Protein AF-A0A2D9EC87-F1 (afdb_monomer_lite)

Radius of gyration: 26.56 Å; chains: 1; bounding box: 64×37×70 Å

pLDDT: mean 92.38, std 9.23, range [45.31, 98.81]

Sequence (266 aa):
MIYWFTGQPGHGKTTLALGLIAQLRRLGYTPHHIDGDDLRDITYNKDYSKEGRVNNVRNAQSIARYLHSNNEVVVVSLIAPNREMREELKSSTGATEIFVHTSEVRGREGNHVENYEAPQTDFIDLNTGELSVNDCLKIILEKSPVPSKEIKTLDKRKTLAVDFDGVIHKYSKGFQGLDNAYDPPMEGAREVLQRLKDKGYVLKIMSSRPALVIEEWLDKYEMSDLFDTVSNSKFAATVYLDDRGFHFTNWGKVEEQLAKHPKFTQ

Foldseek 3Di:
DEEAEAEWPPLCQVVLLVVLCVVVVVLVAREAEAELVVLVVPDVLPDPDPVSLVVSLVVVLVVRVVCVVVVHYYYYGGNNQDVVSVVVSCVPRVYAYEYGDEPDDRPRVVRTDPSRDGDDDRYHYHYCVPDDSVRSSVSCCVVDPDPRPPCPQVPPFQEEAEEPQVGFQVPPPPDPDQQASDGHTDPCNLVVLVVCVVVRYAYEYEYCRDQVNVCVNCVVNVNNVSHPYYDPDDGRHPYYHDPPDDPDDDDVVVVVCLCPDPVNVD

Structure (mmCIF, N/CA/C/O backbone):
data_AF-A0A2D9EC87-F1
#
_entry.id   AF-A0A2D9EC87-F1
#
loop_
_atom_site.group_PDB
_atom_site.id
_atom_site.type_symbol
_atom_site.label_atom_id
_atom_site.label_alt_id
_atom_site.label_comp_id
_atom_site.label_asym_id
_atom_site.label_entity_id
_atom_site.label_seq_id
_atom_site.pdbx_PDB_ins_code
_atom_site.Cartn_x
_atom_site.Cartn_y
_atom_site.Cartn_z
_atom_site.occupancy
_atom_site.B_iso_or_equiv
_atom_site.auth_seq_id
_atom_site.auth_comp_id
_atom_site.auth_asym_id
_atom_site.auth_atom_id
_atom_site.pdbx_PDB_model_num
ATOM 1 N N . MET A 1 1 ? 8.321 -6.906 -0.383 1.00 91.94 1 MET A N 1
ATOM 2 C CA . MET A 1 1 ? 8.091 -7.424 -1.765 1.00 91.94 1 MET A CA 1
ATOM 3 C C . MET A 1 1 ? 8.429 -6.324 -2.766 1.00 91.94 1 MET A C 1
ATOM 5 O O . MET A 1 1 ? 8.052 -5.193 -2.495 1.00 91.94 1 MET A O 1
ATOM 9 N N . ILE A 1 2 ? 9.126 -6.608 -3.875 1.00 98.00 2 ILE A N 1
ATOM 10 C CA . ILE A 1 2 ? 9.432 -5.599 -4.915 1.00 98.00 2 ILE A CA 1
ATOM 11 C C . ILE A 1 2 ? 8.870 -6.060 -6.263 1.00 98.00 2 ILE A C 1
ATOM 13 O O . ILE A 1 2 ? 9.245 -7.126 -6.744 1.00 98.00 2 ILE A O 1
ATOM 17 N N . TYR A 1 3 ? 8.032 -5.230 -6.882 1.00 98.56 3 TYR A N 1
ATOM 18 C CA . TYR A 1 3 ? 7.611 -5.349 -8.278 1.00 98.56 3 TYR A CA 1
ATOM 19 C C . TYR A 1 3 ? 8.402 -4.357 -9.126 1.00 98.56 3 TYR A C 1
ATOM 21 O O . TYR A 1 3 ? 8.323 -3.152 -8.894 1.00 98.56 3 TYR A O 1
ATOM 29 N N . TRP A 1 4 ? 9.168 -4.848 -10.096 1.00 98.62 4 TRP A N 1
ATOM 30 C CA . TRP A 1 4 ? 10.084 -4.044 -10.901 1.00 98.62 4 TRP A CA 1
ATOM 31 C C . TRP A 1 4 ? 9.658 -4.030 -12.370 1.00 98.62 4 TRP A C 1
ATOM 33 O O . TRP A 1 4 ? 9.955 -4.953 -13.124 1.00 98.62 4 TRP A O 1
ATOM 43 N N . PHE A 1 5 ? 8.975 -2.967 -12.790 1.00 98.75 5 PHE A N 1
ATOM 44 C CA . PHE A 1 5 ? 8.569 -2.762 -14.176 1.00 98.75 5 PHE A CA 1
ATOM 45 C C . PHE A 1 5 ? 9.718 -2.157 -14.994 1.00 98.75 5 PHE A C 1
ATOM 47 O O . PHE A 1 5 ? 10.205 -1.065 -14.683 1.00 98.75 5 PHE A O 1
ATOM 54 N N . THR A 1 6 ? 10.103 -2.837 -16.077 1.00 98.44 6 THR A N 1
ATOM 55 C CA . THR A 1 6 ? 11.112 -2.402 -17.059 1.00 98.44 6 THR A CA 1
ATOM 56 C C . THR A 1 6 ? 10.556 -2.449 -18.485 1.00 98.44 6 THR A C 1
ATOM 58 O O . THR A 1 6 ? 9.613 -3.180 -18.772 1.00 98.44 6 THR A O 1
ATOM 61 N N . GLY A 1 7 ? 11.099 -1.624 -19.382 1.00 97.50 7 GLY A N 1
ATOM 62 C CA . GLY A 1 7 ? 10.636 -1.491 -20.767 1.00 97.50 7 GLY A CA 1
ATOM 63 C C . GLY A 1 7 ? 10.885 -0.093 -21.333 1.00 97.50 7 GLY A C 1
ATOM 64 O O . GLY A 1 7 ? 11.151 0.854 -20.584 1.00 97.50 7 GLY A O 1
ATOM 65 N N . GLN A 1 8 ? 10.752 0.077 -22.647 1.00 97.19 8 GLN A N 1
ATOM 66 C CA . GLN A 1 8 ? 10.975 1.371 -23.304 1.00 97.19 8 GLN A CA 1
ATOM 67 C C . GLN A 1 8 ? 9.914 2.423 -22.915 1.00 97.19 8 GLN A C 1
ATOM 69 O O . GLN A 1 8 ? 8.833 2.083 -22.407 1.00 97.19 8 GLN A O 1
ATOM 74 N N . PRO A 1 9 ? 10.208 3.728 -23.061 1.00 95.38 9 PRO A N 1
ATOM 75 C CA . PRO A 1 9 ? 9.204 4.787 -22.940 1.00 95.38 9 PRO A CA 1
ATOM 76 C C . PRO A 1 9 ? 7.959 4.512 -23.794 1.00 95.38 9 PRO A C 1
ATOM 78 O O . PRO A 1 9 ? 8.065 4.004 -24.895 1.00 95.38 9 PRO A O 1
ATOM 81 N N . GLY A 1 10 ? 6.763 4.824 -23.285 1.00 95.00 10 GLY A N 1
ATOM 82 C CA . GLY A 1 10 ? 5.506 4.589 -24.020 1.00 95.00 10 GLY A CA 1
ATOM 83 C C . GLY A 1 10 ? 4.921 3.174 -23.905 1.00 95.00 10 GLY A C 1
ATOM 84 O O . GLY A 1 10 ? 3.735 2.992 -24.161 1.00 95.00 10 GLY A O 1
ATOM 85 N N . HIS A 1 11 ? 5.671 2.194 -23.390 1.00 97.75 11 HIS A N 1
ATOM 86 C CA . HIS A 1 11 ? 5.166 0.824 -23.211 1.00 97.75 11 HIS A CA 1
ATOM 87 C C . HIS A 1 11 ? 4.121 0.655 -22.084 1.00 97.75 11 HIS A C 1
ATOM 89 O O . HIS A 1 11 ? 3.632 -0.441 -21.875 1.00 97.75 11 HIS A O 1
ATOM 95 N N . GLY A 1 12 ? 3.758 1.699 -21.328 1.00 97.06 12 GLY A N 1
ATOM 96 C CA . GLY A 1 12 ? 2.676 1.612 -20.326 1.00 97.06 12 GLY A CA 1
ATOM 97 C C . GLY A 1 12 ? 3.081 1.163 -18.913 1.00 97.06 12 GLY A C 1
ATOM 98 O O . GLY A 1 12 ? 2.213 0.890 -18.089 1.00 97.06 12 GLY A O 1
ATOM 99 N N . LYS A 1 13 ? 4.382 1.140 -18.586 1.00 98.19 13 LYS A N 1
ATOM 100 C CA . LYS A 1 13 ? 4.903 0.767 -17.250 1.00 98.19 13 LYS A CA 1
ATOM 101 C C . LYS A 1 13 ? 4.214 1.495 -16.092 1.00 98.19 13 LYS A C 1
ATOM 103 O O . LYS A 1 13 ? 3.695 0.843 -15.197 1.00 98.19 13 LYS A O 1
ATOM 108 N N . THR A 1 14 ? 4.193 2.830 -16.115 1.00 97.31 14 THR A N 1
ATOM 109 C CA . THR A 1 14 ? 3.603 3.650 -15.043 1.00 97.31 14 THR A CA 1
ATOM 110 C C . THR A 1 14 ? 2.097 3.401 -14.920 1.00 97.31 14 THR A C 1
ATOM 112 O O . THR A 1 14 ? 1.582 3.287 -13.813 1.00 97.31 14 THR A O 1
ATOM 115 N N . THR A 1 15 ? 1.391 3.205 -16.040 1.00 97.75 15 THR A N 1
ATOM 116 C CA . THR A 1 15 ? -0.033 2.834 -16.044 1.00 97.75 15 THR A CA 1
ATOM 117 C C . THR A 1 15 ? -0.273 1.503 -15.330 1.00 97.75 15 THR A C 1
ATOM 119 O O . THR A 1 15 ? -1.143 1.422 -14.463 1.00 97.75 15 THR A O 1
ATOM 122 N N . LEU A 1 16 ? 0.517 0.471 -15.645 1.00 98.62 16 LEU A N 1
ATOM 123 C CA . LEU A 1 16 ? 0.409 -0.831 -14.982 1.00 98.62 16 LEU A CA 1
ATOM 124 C C . LEU A 1 16 ? 0.840 -0.770 -13.510 1.00 98.62 16 LEU A C 1
ATOM 126 O O . LEU A 1 16 ? 0.178 -1.364 -12.664 1.00 98.62 16 LEU A O 1
ATOM 130 N N . ALA A 1 17 ? 1.892 -0.017 -13.184 1.00 98.44 17 ALA A N 1
ATOM 131 C CA . ALA A 1 17 ? 2.347 0.188 -11.811 1.00 98.44 17 ALA A CA 1
ATOM 132 C C . ALA A 1 17 ? 1.252 0.823 -10.938 1.00 98.44 17 ALA A C 1
ATOM 134 O O . ALA A 1 17 ? 0.928 0.294 -9.874 1.00 98.44 17 ALA A O 1
ATOM 135 N N . LEU A 1 18 ? 0.615 1.902 -11.411 1.00 98.06 18 LEU A N 1
ATOM 136 C CA . LEU A 1 18 ? -0.497 2.558 -10.713 1.00 98.06 18 LEU A CA 1
ATOM 137 C C . LEU A 1 18 ? -1.718 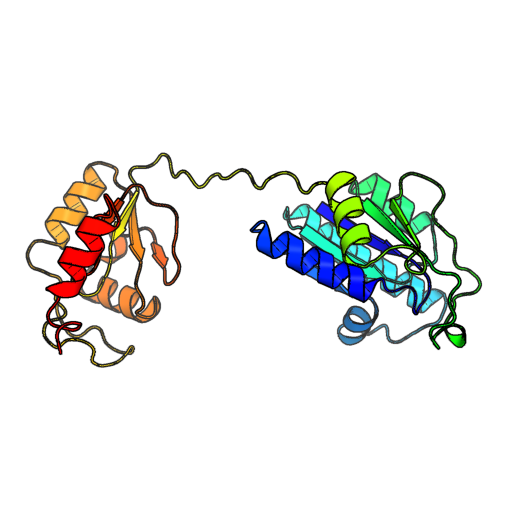1.638 -10.577 1.00 98.06 18 LEU A C 1
ATOM 139 O O . LEU A 1 18 ? -2.343 1.589 -9.515 1.00 98.06 18 LEU A O 1
ATOM 143 N N . GLY A 1 19 ? -2.033 0.868 -11.624 1.00 97.88 19 GLY A N 1
ATOM 144 C CA . GLY A 1 19 ? -3.084 -0.147 -11.582 1.00 97.88 19 GLY A CA 1
ATOM 145 C C . GLY A 1 19 ? -2.815 -1.225 -10.528 1.00 97.88 19 GLY A C 1
ATOM 146 O O . GLY A 1 19 ? -3.704 -1.558 -9.742 1.00 97.88 19 GLY A O 1
ATOM 147 N N . LEU A 1 20 ? -1.576 -1.717 -10.450 1.00 97.88 20 LEU A N 1
ATOM 148 C CA . LEU A 1 20 ? -1.157 -2.698 -9.452 1.00 97.88 20 LEU A CA 1
ATOM 149 C C . LEU A 1 20 ? -1.263 -2.110 -8.045 1.00 97.88 20 LEU A C 1
ATOM 151 O O . LEU A 1 20 ? -1.849 -2.739 -7.171 1.00 97.88 20 LEU A O 1
ATOM 155 N N . ILE A 1 21 ? -0.785 -0.881 -7.831 1.00 97.38 21 ILE A N 1
ATOM 156 C CA . ILE A 1 21 ? -0.904 -0.181 -6.544 1.00 97.38 21 ILE A CA 1
ATOM 157 C C . ILE A 1 21 ? -2.367 -0.084 -6.104 1.00 97.38 21 ILE A C 1
ATOM 159 O O . ILE A 1 21 ? -2.674 -0.348 -4.942 1.00 97.38 21 ILE A O 1
ATOM 163 N N . ALA A 1 22 ? -3.284 0.254 -7.014 1.00 94.31 22 ALA A N 1
ATOM 164 C CA . ALA A 1 22 ? -4.709 0.316 -6.702 1.00 94.31 22 ALA A CA 1
ATOM 165 C C . ALA A 1 22 ? -5.272 -1.053 -6.277 1.00 94.31 22 ALA A C 1
ATOM 167 O O . ALA A 1 22 ? -6.014 -1.125 -5.295 1.00 94.31 22 ALA A O 1
ATOM 168 N N . GLN A 1 23 ? -4.897 -2.138 -6.962 1.00 92.31 23 GLN A N 1
ATOM 169 C CA . GLN A 1 23 ? -5.310 -3.496 -6.581 1.00 92.31 23 GLN A CA 1
ATOM 170 C C . GLN A 1 23 ? -4.727 -3.909 -5.226 1.00 92.31 23 GLN A C 1
ATOM 172 O O . GLN A 1 23 ? -5.447 -4.394 -4.359 1.00 92.31 23 GLN A O 1
ATOM 177 N N . LEU A 1 24 ? -3.448 -3.635 -4.989 1.00 92.00 24 LEU A N 1
ATOM 178 C CA . LEU A 1 24 ? -2.785 -3.922 -3.719 1.00 92.00 24 LEU A CA 1
ATOM 179 C C . LEU A 1 24 ? -3.397 -3.138 -2.549 1.00 92.00 24 LEU A C 1
ATOM 181 O O . LEU A 1 24 ? -3.576 -3.693 -1.467 1.00 92.00 24 LEU A O 1
ATOM 185 N N . ARG A 1 25 ? -3.795 -1.878 -2.764 1.00 88.75 25 ARG A N 1
ATOM 186 C CA . ARG A 1 25 ? -4.537 -1.090 -1.765 1.00 88.75 25 ARG A CA 1
ATOM 187 C C . ARG A 1 25 ? -5.886 -1.713 -1.425 1.00 88.75 25 ARG A C 1
ATOM 189 O O . ARG A 1 25 ? -6.240 -1.784 -0.252 1.00 88.75 25 ARG A O 1
ATOM 196 N N . ARG A 1 26 ? -6.614 -2.225 -2.423 1.00 85.44 26 ARG A N 1
ATOM 197 C CA . ARG A 1 26 ? -7.870 -2.969 -2.200 1.00 85.44 26 ARG A CA 1
ATOM 198 C C . ARG A 1 26 ? -7.655 -4.257 -1.403 1.00 85.44 26 ARG A C 1
ATOM 200 O O . ARG A 1 26 ? -8.546 -4.661 -0.668 1.00 85.44 26 ARG A O 1
ATOM 207 N N . LEU A 1 27 ? -6.472 -4.858 -1.508 1.00 83.00 27 LEU A N 1
ATOM 208 C CA . LEU A 1 27 ? -6.056 -6.021 -0.721 1.00 83.00 27 LEU A CA 1
ATOM 209 C C . LEU A 1 27 ? -5.505 -5.656 0.676 1.00 83.00 27 LEU A C 1
ATOM 211 O O . LEU A 1 27 ? -5.037 -6.535 1.393 1.00 83.00 27 LEU A O 1
ATOM 215 N N . GLY A 1 28 ? -5.564 -4.382 1.085 1.00 82.69 28 GLY A N 1
ATOM 216 C CA . GLY A 1 28 ? -5.160 -3.930 2.423 1.00 82.69 28 GLY A CA 1
ATOM 217 C C . GLY A 1 28 ? -3.667 -3.620 2.586 1.00 82.69 28 GLY A C 1
ATOM 218 O O . GLY A 1 28 ? -3.191 -3.464 3.714 1.00 82.69 28 GLY A O 1
ATOM 219 N N . TYR A 1 29 ? -2.918 -3.524 1.486 1.00 86.94 29 TYR A N 1
ATOM 220 C CA . TYR A 1 29 ? -1.522 -3.081 1.501 1.00 86.94 29 TYR A CA 1
ATOM 221 C C . TYR A 1 29 ? -1.416 -1.569 1.285 1.00 86.94 29 TYR A C 1
ATOM 223 O O . TYR A 1 29 ? -2.305 -0.926 0.731 1.00 86.94 29 TYR A O 1
ATOM 231 N N . THR A 1 30 ? -0.275 -1.001 1.659 1.00 90.56 30 THR A N 1
ATOM 232 C CA . THR A 1 30 ? 0.076 0.408 1.434 1.00 90.56 30 THR A CA 1
ATOM 233 C C . THR A 1 30 ? 1.354 0.492 0.598 1.00 90.56 30 THR A C 1
ATOM 235 O O . THR A 1 30 ? 2.406 0.809 1.140 1.00 90.56 30 THR A O 1
ATOM 238 N N . PRO A 1 31 ? 1.317 0.161 -0.710 1.00 94.69 31 PRO A N 1
ATOM 239 C CA . PRO A 1 31 ? 2.539 0.080 -1.498 1.00 94.69 31 PRO A CA 1
ATOM 240 C C . PRO A 1 31 ? 3.176 1.450 -1.725 1.00 94.69 31 PRO A C 1
ATOM 242 O O . PRO A 1 31 ? 2.471 2.438 -1.956 1.00 94.69 31 PRO A O 1
ATOM 245 N N . HIS A 1 32 ? 4.505 1.472 -1.762 1.00 97.06 32 HIS A N 1
ATOM 246 C CA . HIS A 1 32 ? 5.298 2.624 -2.178 1.00 97.06 32 HIS A CA 1
ATOM 247 C C . HIS A 1 32 ? 5.577 2.557 -3.677 1.00 97.06 32 HIS A C 1
ATOM 249 O O . HIS A 1 32 ? 6.005 1.520 -4.185 1.00 97.06 32 HIS A O 1
ATOM 255 N N . HIS A 1 33 ? 5.360 3.666 -4.380 1.00 98.19 33 HIS A N 1
ATOM 256 C CA . HIS A 1 33 ? 5.683 3.789 -5.799 1.00 98.19 33 HIS A CA 1
ATOM 257 C C . HIS A 1 33 ? 7.006 4.529 -5.969 1.00 98.19 33 HIS A C 1
ATOM 259 O O . HIS A 1 33 ? 7.189 5.597 -5.391 1.00 98.19 33 HIS A O 1
ATOM 265 N N . ILE A 1 34 ? 7.915 3.964 -6.757 1.00 97.81 34 ILE A N 1
ATOM 266 C CA . ILE A 1 34 ? 9.131 4.633 -7.219 1.00 97.81 34 ILE A CA 1
ATOM 267 C C . ILE A 1 34 ? 9.030 4.749 -8.742 1.00 97.81 34 ILE A C 1
ATOM 269 O O . ILE A 1 34 ? 9.305 3.783 -9.459 1.00 97.81 34 ILE A O 1
ATOM 273 N N . ASP A 1 35 ? 8.606 5.911 -9.235 1.00 96.50 35 ASP A N 1
ATOM 274 C CA . ASP A 1 35 ? 8.606 6.208 -10.667 1.00 96.50 35 ASP A CA 1
ATOM 275 C C . ASP A 1 35 ? 9.929 6.850 -11.097 1.00 96.50 35 ASP A C 1
ATOM 277 O O . ASP A 1 35 ? 10.564 7.599 -10.352 1.00 96.50 35 ASP A O 1
ATOM 281 N N . GLY A 1 36 ? 10.375 6.512 -12.305 1.00 91.50 36 GLY A N 1
ATOM 282 C CA . GLY A 1 36 ? 11.640 6.976 -12.842 1.00 91.50 36 GLY A CA 1
ATOM 283 C C . GLY A 1 36 ? 11.737 8.475 -13.065 1.00 91.50 36 GLY A C 1
ATOM 284 O O . GLY A 1 36 ? 12.847 8.990 -12.930 1.00 91.50 36 GLY A O 1
ATOM 285 N N . ASP A 1 37 ? 10.634 9.141 -13.399 1.00 90.00 37 ASP A N 1
ATOM 286 C CA . ASP A 1 37 ? 10.616 10.585 -13.629 1.00 90.00 37 ASP A CA 1
ATOM 287 C C . ASP A 1 37 ? 10.469 11.328 -12.289 1.00 90.00 37 ASP A C 1
ATOM 289 O O . ASP A 1 37 ? 11.276 12.210 -11.993 1.00 90.00 37 ASP A O 1
ATOM 293 N N . ASP A 1 38 ? 9.579 10.867 -11.401 1.00 92.31 38 ASP A N 1
ATOM 294 C CA . ASP A 1 38 ? 9.430 11.413 -10.039 1.00 92.31 38 ASP A CA 1
ATOM 295 C C . ASP A 1 38 ? 10.739 11.321 -9.233 1.00 92.31 38 ASP A C 1
ATOM 297 O O . ASP A 1 38 ? 11.121 12.242 -8.506 1.00 92.31 38 ASP A O 1
ATOM 301 N N . LEU A 1 39 ? 11.484 10.218 -9.383 1.00 92.62 39 LEU A N 1
ATOM 302 C CA . LEU A 1 39 ? 12.776 10.045 -8.718 1.00 92.62 39 LEU A CA 1
ATOM 303 C C . LEU A 1 39 ? 13.811 11.069 -9.200 1.00 92.62 39 LEU A C 1
ATOM 305 O O . LEU A 1 39 ? 14.641 11.541 -8.418 1.00 92.62 39 LEU A O 1
ATOM 309 N N . ARG A 1 40 ? 13.770 11.450 -10.479 1.00 90.44 40 ARG A N 1
ATOM 310 C CA . ARG A 1 40 ? 14.618 12.529 -11.001 1.00 90.44 40 ARG A CA 1
ATOM 311 C C . ARG A 1 40 ? 14.199 13.876 -10.443 1.00 90.44 40 ARG A C 1
ATOM 313 O O . ARG A 1 40 ? 15.040 14.762 -10.343 1.00 90.44 40 ARG A O 1
ATOM 320 N N . ASP A 1 41 ? 12.936 14.050 -10.068 1.00 88.12 41 ASP A N 1
ATOM 321 C CA . ASP A 1 41 ? 12.425 15.281 -9.467 1.00 88.12 41 ASP A CA 1
ATOM 322 C C . ASP A 1 41 ? 12.932 15.555 -8.064 1.00 88.12 41 ASP A C 1
ATOM 324 O O . ASP A 1 41 ? 13.272 16.698 -7.757 1.00 88.12 41 ASP A O 1
ATOM 328 N N . ILE A 1 42 ? 13.133 14.505 -7.280 1.00 86.62 42 ILE A N 1
ATOM 329 C CA . ILE A 1 42 ? 13.630 14.616 -5.907 1.00 86.62 42 ILE A CA 1
ATOM 330 C C . ILE A 1 42 ? 15.143 14.402 -5.773 1.00 86.62 42 ILE A C 1
ATOM 332 O O . ILE A 1 42 ? 15.698 14.590 -4.691 1.00 86.62 42 ILE A O 1
ATOM 336 N N . THR A 1 43 ? 15.828 13.998 -6.846 1.00 84.44 43 THR A N 1
ATOM 337 C CA . THR A 1 43 ? 17.286 13.809 -6.851 1.00 84.44 43 THR A CA 1
ATOM 338 C C . THR A 1 43 ? 17.988 14.872 -7.694 1.00 84.44 43 THR A C 1
ATOM 340 O O . THR A 1 43 ? 17.418 15.465 -8.605 1.00 84.44 43 THR A O 1
ATOM 343 N N . TYR A 1 44 ? 19.284 15.075 -7.449 1.00 82.94 44 TYR A N 1
ATOM 344 C CA . TYR A 1 44 ? 20.123 15.933 -8.297 1.00 82.94 44 TYR A CA 1
ATOM 345 C C . TYR A 1 44 ? 20.358 15.345 -9.707 1.00 82.94 44 TYR A C 1
ATOM 347 O O . TYR A 1 44 ? 20.957 15.994 -10.562 1.00 82.94 44 TYR A O 1
ATOM 355 N N . ASN A 1 45 ? 19.897 14.116 -9.975 1.00 80.81 45 ASN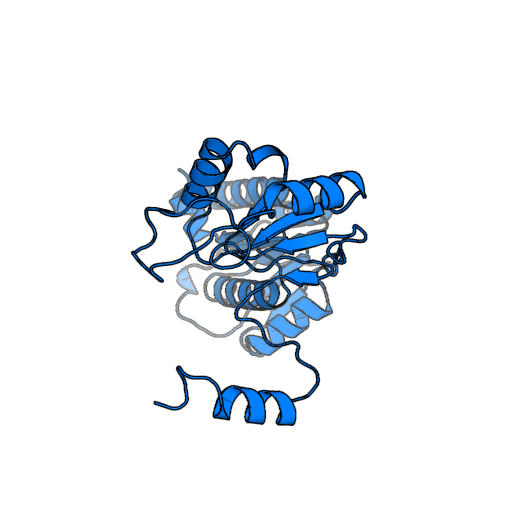 A N 1
ATOM 356 C CA . ASN A 1 45 ? 20.146 13.393 -11.218 1.00 80.81 45 ASN A CA 1
ATOM 357 C C . ASN A 1 45 ? 19.099 13.710 -12.301 1.00 80.81 45 ASN A C 1
ATOM 359 O O . ASN A 1 45 ? 18.216 12.906 -12.614 1.00 80.81 45 ASN A O 1
ATOM 363 N N . LYS A 1 46 ? 19.250 14.878 -12.931 1.00 84.25 46 LYS A N 1
ATOM 364 C CA . LYS A 1 46 ? 18.463 15.288 -14.109 1.00 84.25 46 LYS A CA 1
ATOM 365 C C . LYS A 1 46 ? 19.003 14.737 -15.436 1.00 84.25 46 LYS A C 1
ATOM 367 O O . LYS A 1 46 ? 18.446 15.027 -16.490 1.00 84.25 46 LYS A O 1
ATOM 372 N N . ASP A 1 47 ? 20.077 13.951 -15.393 1.00 82.75 47 ASP A N 1
ATOM 373 C CA . ASP A 1 47 ? 20.799 13.500 -16.578 1.00 82.75 47 ASP A CA 1
ATOM 374 C C . ASP A 1 47 ? 20.173 12.239 -17.207 1.00 82.75 47 ASP A C 1
ATOM 376 O O . ASP A 1 47 ? 19.974 11.201 -16.562 1.00 82.75 47 ASP A O 1
ATOM 380 N N . TYR A 1 48 ? 19.876 12.320 -18.503 1.00 85.12 48 TYR A N 1
ATOM 381 C CA . TYR A 1 48 ? 19.347 11.220 -19.311 1.00 85.12 48 TYR A CA 1
ATOM 382 C C . TYR A 1 48 ? 20.429 10.475 -20.104 1.00 85.12 48 TYR A C 1
ATOM 384 O O . TYR A 1 48 ? 20.095 9.572 -20.872 1.00 85.12 48 TYR A O 1
ATOM 392 N N . SER A 1 49 ? 21.712 10.788 -19.911 1.00 88.69 49 SER A N 1
ATOM 393 C CA . SER A 1 49 ? 22.833 10.028 -20.467 1.00 88.69 49 SER A CA 1
ATOM 394 C C . SER A 1 49 ? 22.828 8.565 -19.996 1.00 88.69 49 SER A C 1
ATOM 396 O O . SER A 1 49 ? 22.041 8.145 -19.140 1.00 88.69 49 SER A O 1
ATOM 398 N N . LYS A 1 50 ? 23.723 7.742 -20.556 1.00 87.56 50 LYS A N 1
ATOM 399 C CA . LYS A 1 50 ? 23.926 6.363 -20.083 1.00 87.56 50 LYS A CA 1
ATOM 400 C C . LYS A 1 50 ? 24.264 6.339 -18.588 1.00 87.56 50 LYS A C 1
ATOM 402 O O . LYS A 1 50 ? 23.672 5.554 -17.852 1.00 87.56 50 LYS A O 1
ATOM 407 N N . GLU A 1 51 ? 25.159 7.216 -18.145 1.00 89.50 51 GLU A N 1
ATOM 408 C CA . GLU A 1 51 ? 25.572 7.316 -16.745 1.00 89.50 51 GLU A CA 1
ATOM 409 C C . GLU A 1 51 ? 24.432 7.825 -15.855 1.00 89.50 51 GLU A C 1
ATOM 411 O O . GLU A 1 51 ? 24.119 7.208 -14.836 1.00 89.50 51 GLU A O 1
ATOM 416 N N . GLY A 1 52 ? 23.724 8.870 -16.292 1.00 91.25 52 GLY A N 1
ATOM 417 C CA . GLY A 1 52 ? 22.553 9.388 -15.591 1.00 91.25 52 GLY A CA 1
ATOM 418 C C . GLY A 1 52 ? 21.450 8.337 -15.423 1.00 91.25 52 GLY A C 1
ATOM 419 O O . GLY A 1 52 ? 20.860 8.208 -14.349 1.00 91.25 52 GLY A O 1
ATOM 420 N N . ARG A 1 53 ? 21.206 7.491 -16.433 1.00 91.38 53 ARG A N 1
ATOM 421 C CA . ARG A 1 53 ? 20.275 6.353 -16.315 1.00 91.38 53 ARG A CA 1
ATOM 422 C C . ARG A 1 53 ? 20.760 5.303 -15.318 1.00 91.38 53 ARG A C 1
ATOM 424 O O . ARG A 1 53 ? 19.950 4.836 -14.522 1.00 91.38 53 ARG A O 1
ATOM 431 N N . VAL A 1 54 ? 22.047 4.954 -15.336 1.00 92.38 54 VAL A N 1
ATOM 432 C CA . VAL A 1 54 ? 22.637 4.013 -14.367 1.00 92.38 54 VAL A CA 1
ATOM 433 C C . VAL A 1 54 ? 22.462 4.539 -12.942 1.00 92.38 54 VAL A C 1
ATOM 435 O O . VAL A 1 54 ? 21.971 3.814 -12.080 1.00 92.38 54 VAL A O 1
ATOM 438 N N . ASN A 1 55 ? 22.765 5.813 -12.696 1.00 93.25 55 ASN A N 1
ATOM 439 C CA . ASN A 1 55 ? 22.590 6.420 -11.378 1.00 93.25 55 ASN A CA 1
ATOM 440 C C . ASN A 1 55 ? 21.113 6.480 -10.955 1.00 93.25 55 ASN A C 1
ATOM 442 O O . ASN A 1 55 ? 20.805 6.235 -9.791 1.00 93.25 55 ASN A O 1
ATOM 446 N N 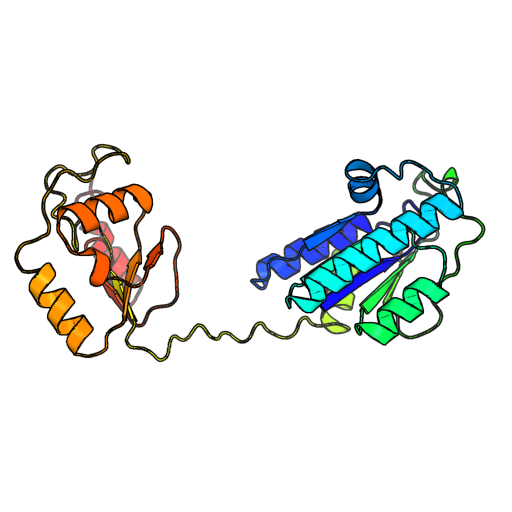. ASN A 1 56 ? 20.183 6.716 -11.889 1.00 94.50 56 ASN A N 1
ATOM 447 C CA . ASN A 1 56 ? 18.748 6.695 -11.585 1.00 94.50 56 ASN A CA 1
ATOM 448 C C . ASN A 1 56 ? 18.288 5.297 -11.140 1.00 94.50 56 ASN A C 1
ATOM 450 O O . ASN A 1 56 ? 17.562 5.159 -10.158 1.00 94.50 56 ASN A O 1
ATOM 454 N N . VAL A 1 57 ? 18.761 4.250 -11.824 1.00 96.00 57 VAL A N 1
ATOM 455 C CA . VAL A 1 57 ? 18.482 2.857 -11.448 1.00 96.00 57 VAL A CA 1
ATOM 456 C C . VAL A 1 57 ? 19.098 2.525 -10.089 1.00 96.00 57 VAL A C 1
ATOM 458 O O . VAL A 1 57 ? 18.396 1.966 -9.252 1.00 96.00 57 VAL A O 1
ATOM 461 N N . ARG A 1 58 ? 20.356 2.914 -9.828 1.00 95.75 58 ARG A N 1
ATOM 462 C CA . ARG A 1 58 ? 21.004 2.704 -8.518 1.00 95.75 58 ARG A CA 1
ATOM 463 C C . ARG A 1 58 ? 20.215 3.352 -7.382 1.00 95.75 58 ARG A C 1
ATOM 465 O O . ARG A 1 58 ? 19.973 2.707 -6.368 1.00 95.75 58 ARG A O 1
ATOM 472 N N . ASN A 1 59 ? 19.767 4.596 -7.560 1.00 95.75 59 ASN A N 1
ATOM 473 C CA . ASN A 1 59 ? 18.963 5.296 -6.556 1.00 95.75 59 ASN A CA 1
ATOM 474 C C . ASN A 1 59 ? 17.652 4.554 -6.271 1.00 95.75 59 ASN A C 1
ATOM 476 O O . ASN A 1 59 ? 17.322 4.306 -5.111 1.00 95.75 59 ASN A O 1
ATOM 480 N N . ALA A 1 60 ? 16.939 4.138 -7.319 1.00 97.44 60 ALA A N 1
ATOM 481 C CA . ALA A 1 60 ? 15.705 3.379 -7.165 1.00 97.44 60 ALA A CA 1
ATOM 482 C C . ALA A 1 60 ? 15.929 2.031 -6.468 1.00 97.44 60 ALA A C 1
ATOM 484 O O . ALA A 1 60 ? 15.146 1.658 -5.599 1.00 97.44 60 ALA A O 1
ATOM 485 N N . GLN A 1 61 ? 17.007 1.317 -6.808 1.00 97.81 61 GLN A N 1
ATOM 486 C CA . GLN A 1 61 ? 17.372 0.055 -6.163 1.00 97.81 61 GLN A CA 1
ATOM 487 C C . GLN A 1 61 ? 17.672 0.239 -4.677 1.00 97.81 61 GLN A C 1
ATOM 489 O O . GLN A 1 61 ? 17.173 -0.539 -3.868 1.00 97.81 61 GLN A O 1
ATOM 494 N N . SER A 1 62 ? 18.426 1.274 -4.304 1.00 96.75 62 SER A N 1
ATOM 495 C CA . SER A 1 62 ? 18.729 1.579 -2.901 1.00 96.75 62 SER A CA 1
ATOM 496 C C . SER A 1 62 ? 17.460 1.834 -2.085 1.00 96.75 62 SER A C 1
ATOM 498 O O . SER A 1 62 ? 17.275 1.231 -1.027 1.00 96.75 62 SER A O 1
ATOM 500 N N . ILE A 1 63 ? 16.546 2.664 -2.599 1.00 97.38 63 ILE A N 1
ATOM 501 C CA . ILE A 1 63 ? 15.271 2.964 -1.928 1.00 97.38 63 ILE A CA 1
ATOM 502 C C . ILE A 1 63 ? 14.392 1.707 -1.858 1.00 97.38 63 ILE A C 1
ATOM 504 O O . ILE A 1 63 ? 13.841 1.394 -0.802 1.00 97.38 63 ILE A O 1
ATOM 508 N N . ALA A 1 64 ? 14.296 0.948 -2.954 1.00 97.94 64 ALA A N 1
ATOM 509 C CA . ALA A 1 64 ? 13.504 -0.277 -3.000 1.00 97.94 64 ALA A CA 1
ATOM 510 C C . ALA A 1 64 ? 14.022 -1.337 -2.019 1.00 97.94 64 ALA A C 1
ATOM 512 O O . ALA A 1 64 ? 13.216 -1.960 -1.331 1.00 97.94 64 ALA A O 1
ATOM 513 N N . ARG A 1 65 ? 15.348 -1.512 -1.904 1.00 97.69 65 ARG A N 1
ATOM 514 C CA . ARG A 1 65 ? 15.972 -2.416 -0.924 1.00 97.69 65 ARG A CA 1
ATOM 515 C C . ARG A 1 65 ? 15.666 -1.993 0.507 1.00 97.69 65 ARG A C 1
ATOM 517 O O . ARG A 1 65 ? 15.269 -2.838 1.302 1.00 97.69 65 ARG A O 1
ATOM 524 N N . TYR A 1 66 ? 15.793 -0.703 0.820 1.00 97.00 66 TYR A N 1
ATOM 525 C CA . TYR A 1 66 ? 15.481 -0.182 2.152 1.00 97.00 66 TYR A CA 1
ATOM 526 C C . TYR A 1 66 ? 14.022 -0.455 2.541 1.00 97.00 66 TYR A C 1
ATOM 528 O O . TYR A 1 66 ? 13.756 -1.080 3.566 1.00 97.00 66 TYR A O 1
ATOM 536 N N . LEU A 1 67 ? 13.072 -0.075 1.686 1.00 95.31 67 LEU A N 1
ATOM 537 C CA . LEU A 1 67 ? 11.646 -0.301 1.937 1.00 95.31 67 LEU A CA 1
ATOM 538 C C . LEU A 1 67 ? 11.312 -1.797 2.021 1.00 95.31 67 LEU A C 1
ATOM 540 O O . LEU A 1 67 ? 10.617 -2.228 2.938 1.00 95.31 67 LEU A O 1
ATOM 544 N N . HIS A 1 68 ? 11.865 -2.611 1.120 1.00 93.00 68 HIS A N 1
ATOM 545 C CA . HIS A 1 68 ? 11.706 -4.063 1.169 1.00 93.00 68 HIS A CA 1
ATOM 546 C C . HIS A 1 68 ? 12.222 -4.655 2.486 1.00 93.00 68 HIS A C 1
ATOM 548 O O . HIS A 1 68 ? 11.558 -5.519 3.053 1.00 93.00 68 HIS A O 1
ATOM 554 N N . SER A 1 69 ? 13.365 -4.178 2.992 1.00 92.12 69 SER A N 1
ATOM 555 C CA . SER A 1 69 ? 13.935 -4.633 4.267 1.00 92.12 69 SER A CA 1
ATOM 556 C C . SER A 1 69 ? 13.062 -4.280 5.479 1.00 92.12 69 SER A C 1
ATOM 558 O O . SER A 1 69 ? 13.085 -4.988 6.481 1.00 92.12 69 SER A O 1
ATOM 560 N N . ASN A 1 70 ? 12.214 -3.254 5.349 1.00 89.81 70 ASN A N 1
ATOM 561 C CA . ASN A 1 70 ? 11.194 -2.880 6.330 1.00 89.81 70 ASN A CA 1
ATOM 562 C C . ASN A 1 70 ? 9.863 -3.634 6.138 1.00 89.81 70 ASN A C 1
ATOM 564 O O . ASN A 1 70 ? 8.848 -3.249 6.711 1.00 89.81 70 ASN A O 1
ATOM 568 N N . ASN A 1 71 ? 9.850 -4.715 5.348 1.00 87.88 71 ASN A N 1
ATOM 569 C CA . ASN A 1 71 ? 8.663 -5.497 4.986 1.00 87.88 71 ASN A CA 1
ATOM 570 C C . ASN A 1 71 ? 7.595 -4.726 4.191 1.00 87.88 71 ASN A C 1
ATOM 572 O O . ASN A 1 71 ? 6.447 -5.172 4.110 1.00 87.88 71 ASN A O 1
ATOM 576 N N . GLU A 1 72 ? 7.959 -3.614 3.553 1.00 90.19 72 GLU A N 1
ATOM 577 C CA . GLU A 1 72 ? 7.032 -2.870 2.707 1.00 90.19 72 GLU A CA 1
ATOM 578 C C . GLU A 1 72 ? 6.876 -3.507 1.315 1.00 90.19 72 GLU A C 1
ATOM 580 O O . GLU A 1 72 ? 7.722 -4.271 0.815 1.00 90.19 72 GLU A O 1
ATOM 585 N N . VAL A 1 73 ? 5.754 -3.192 0.662 1.00 94.69 73 VAL A N 1
ATOM 586 C CA . VAL A 1 73 ? 5.527 -3.526 -0.750 1.00 94.69 73 VAL A CA 1
ATOM 587 C C . VAL A 1 73 ? 5.967 -2.343 -1.602 1.00 94.69 73 VAL A C 1
ATOM 589 O O . VAL A 1 73 ? 5.465 -1.234 -1.443 1.00 94.69 73 VAL A O 1
ATOM 592 N N . VAL A 1 74 ? 6.895 -2.580 -2.523 1.00 97.88 74 VAL A N 1
ATOM 593 C CA . VAL A 1 74 ? 7.453 -1.552 -3.401 1.00 97.88 74 VAL A CA 1
ATOM 594 C C . VAL A 1 74 ? 7.081 -1.875 -4.837 1.00 97.88 74 VAL A C 1
ATOM 596 O O . VAL A 1 74 ? 7.261 -3.003 -5.294 1.00 97.88 74 VAL A O 1
ATOM 599 N N . VAL A 1 75 ? 6.578 -0.881 -5.553 1.00 98.56 75 VAL A N 1
ATOM 600 C CA . VAL A 1 75 ? 6.296 -0.944 -6.983 1.00 98.56 75 VAL A CA 1
ATOM 601 C C . VAL A 1 75 ? 7.201 0.069 -7.668 1.00 98.56 75 VAL A C 1
ATOM 603 O O . VAL A 1 75 ? 7.164 1.250 -7.341 1.00 98.56 75 VAL A O 1
ATOM 606 N N . VAL A 1 76 ? 8.037 -0.383 -8.594 1.00 98.62 76 VAL A N 1
ATOM 607 C CA . VAL A 1 76 ? 9.031 0.449 -9.279 1.00 98.62 76 VAL A CA 1
ATOM 608 C C . VAL A 1 76 ? 8.732 0.475 -10.773 1.00 98.62 76 VAL A C 1
ATOM 610 O O . VAL A 1 76 ? 8.569 -0.586 -11.368 1.00 98.62 76 VAL A O 1
ATOM 613 N N . SER A 1 77 ? 8.692 1.656 -11.397 1.00 98.12 77 SER A N 1
ATOM 614 C CA . SER A 1 77 ? 8.519 1.819 -12.850 1.00 98.12 77 SER A CA 1
ATOM 615 C C . SER A 1 77 ? 9.646 2.640 -13.465 1.00 98.12 77 SER A C 1
ATOM 617 O O . SER A 1 77 ? 9.678 3.862 -13.371 1.00 98.12 77 SER A O 1
ATOM 619 N N . LEU A 1 78 ? 10.575 1.963 -14.143 1.00 95.75 78 LEU A N 1
ATOM 620 C CA . LEU A 1 78 ? 11.770 2.569 -14.739 1.00 95.75 78 LEU A CA 1
ATOM 621 C C . LEU A 1 78 ? 12.016 2.027 -16.144 1.00 95.75 78 LEU A C 1
ATOM 623 O O . LEU A 1 78 ? 11.541 0.958 -16.506 1.00 95.75 78 LEU A O 1
ATOM 627 N N . ILE A 1 79 ? 12.815 2.733 -16.950 1.00 95.50 79 ILE A N 1
ATOM 628 C CA . ILE A 1 79 ? 13.380 2.106 -18.156 1.00 95.50 79 ILE A CA 1
ATOM 629 C C . ILE A 1 79 ? 14.327 0.983 -17.724 1.00 95.50 79 ILE A C 1
ATOM 631 O O . ILE A 1 79 ? 14.156 -0.147 -18.151 1.00 95.50 79 ILE A O 1
ATOM 635 N N . ALA A 1 80 ? 15.274 1.277 -16.826 1.00 94.38 80 ALA A N 1
ATOM 636 C CA . ALA A 1 80 ? 16.262 0.327 -16.306 1.00 94.38 80 ALA A CA 1
ATOM 637 C C . ALA A 1 80 ? 16.968 -0.498 -17.407 1.00 94.38 80 ALA A C 1
ATOM 639 O O . ALA A 1 80 ? 16.796 -1.708 -17.447 1.00 94.38 80 ALA A O 1
ATOM 640 N N . PRO A 1 81 ? 17.735 0.127 -18.323 1.00 94.94 81 PRO A N 1
ATOM 641 C CA . PRO A 1 81 ? 18.210 -0.529 -19.546 1.00 94.94 81 PRO A CA 1
ATOM 642 C C . PRO A 1 81 ? 19.271 -1.613 -19.325 1.00 94.94 81 PRO A C 1
ATOM 644 O O . PRO A 1 81 ? 19.326 -2.548 -20.110 1.00 94.94 81 PRO A O 1
ATOM 647 N N . ASN A 1 82 ? 20.092 -1.507 -18.279 1.00 96.25 82 ASN A N 1
ATOM 648 C CA . ASN A 1 82 ? 21.145 -2.479 -17.994 1.00 96.25 82 ASN A CA 1
ATOM 649 C C . ASN A 1 82 ? 20.555 -3.708 -17.283 1.00 96.25 82 ASN A C 1
ATOM 651 O O . ASN A 1 82 ? 19.958 -3.568 -16.214 1.00 96.25 82 ASN A O 1
ATOM 655 N N . ARG A 1 83 ? 20.708 -4.894 -17.881 1.00 97.44 83 ARG A N 1
ATOM 656 C CA . ARG A 1 83 ? 20.160 -6.152 -17.362 1.00 97.44 83 ARG A CA 1
ATOM 657 C C . ARG A 1 83 ? 20.896 -6.629 -16.120 1.00 97.44 83 ARG A C 1
ATOM 659 O O . ARG A 1 83 ? 20.238 -7.056 -15.182 1.00 97.44 83 ARG A O 1
ATOM 666 N N . GLU A 1 84 ? 22.220 -6.507 -16.084 1.00 97.19 84 GLU A N 1
ATOM 667 C CA . GLU A 1 84 ? 23.050 -6.933 -14.947 1.00 97.19 84 GLU A CA 1
ATOM 668 C C . GLU A 1 84 ? 22.575 -6.318 -13.622 1.00 97.19 84 GLU A C 1
ATOM 670 O O . GLU A 1 84 ? 22.368 -7.032 -12.646 1.00 97.19 84 GLU A O 1
ATOM 675 N N . MET A 1 85 ? 22.276 -5.017 -13.607 1.00 97.62 85 MET A N 1
ATOM 676 C CA . MET A 1 85 ? 21.718 -4.340 -12.434 1.00 97.62 85 MET A CA 1
ATOM 677 C C . MET A 1 85 ? 20.367 -4.931 -12.009 1.00 97.62 85 MET A C 1
ATOM 679 O O . MET A 1 85 ? 20.094 -5.055 -10.815 1.00 97.62 85 MET A O 1
ATOM 683 N N . ARG A 1 86 ? 19.493 -5.279 -12.963 1.00 97.88 86 ARG A N 1
ATOM 684 C CA . ARG A 1 86 ? 18.181 -5.873 -12.657 1.00 97.88 86 ARG A CA 1
ATOM 685 C C . ARG A 1 86 ? 18.336 -7.291 -12.106 1.00 97.88 86 ARG A C 1
ATOM 687 O O . ARG A 1 86 ? 17.684 -7.613 -11.116 1.00 97.88 86 ARG A O 1
ATOM 694 N N . GLU A 1 87 ? 19.242 -8.087 -12.672 1.00 98.06 87 GLU A N 1
ATOM 695 C CA . GLU A 1 87 ? 19.603 -9.416 -12.160 1.00 98.06 87 GLU A CA 1
ATOM 696 C C . GLU A 1 87 ? 20.180 -9.347 -10.739 1.00 98.06 87 GLU A C 1
ATOM 698 O O . GLU A 1 87 ? 19.774 -10.117 -9.870 1.00 98.06 87 GLU A O 1
ATOM 703 N N . GLU A 1 88 ? 21.049 -8.373 -10.455 1.00 97.44 88 GLU A N 1
ATOM 704 C CA . GLU A 1 88 ? 21.600 -8.153 -9.112 1.00 97.44 88 GLU A CA 1
ATOM 705 C C . GLU A 1 88 ? 20.489 -7.887 -8.080 1.00 97.44 88 GLU A C 1
ATOM 707 O O . GLU A 1 88 ? 20.492 -8.437 -6.973 1.00 97.44 88 GLU A O 1
ATOM 712 N N . LEU A 1 89 ? 19.496 -7.062 -8.434 1.00 97.62 89 LEU A N 1
ATOM 713 C CA . LEU A 1 89 ? 18.343 -6.810 -7.571 1.00 97.62 89 LEU A CA 1
ATOM 714 C C . LEU A 1 89 ? 17.503 -8.076 -7.374 1.00 97.62 89 LEU A C 1
ATOM 716 O O . LEU A 1 89 ? 17.188 -8.414 -6.234 1.00 97.62 89 LEU A O 1
ATOM 720 N N . LYS A 1 90 ? 17.167 -8.794 -8.455 1.00 96.94 90 LYS A N 1
ATOM 721 C CA . LYS A 1 90 ? 16.412 -10.054 -8.366 1.00 96.94 90 LYS A CA 1
ATOM 722 C C . LYS A 1 90 ? 17.106 -11.049 -7.442 1.00 96.94 90 LYS A C 1
ATOM 724 O O . LYS A 1 90 ? 16.478 -11.544 -6.511 1.00 96.94 90 LYS A O 1
ATOM 729 N N . SER A 1 91 ? 18.402 -11.278 -7.649 1.00 96.56 91 SER A N 1
ATOM 730 C CA . SER A 1 91 ? 19.186 -12.236 -6.869 1.00 96.56 91 SER A CA 1
ATOM 731 C C . SER A 1 91 ? 19.285 -11.865 -5.389 1.00 96.56 91 SER A C 1
ATOM 733 O O . SER A 1 91 ? 19.339 -12.762 -4.553 1.00 96.56 91 SER A O 1
ATOM 735 N N . SER A 1 92 ? 19.335 -10.573 -5.054 1.00 95.31 92 SER A N 1
ATOM 736 C CA . SER A 1 92 ? 19.529 -10.123 -3.668 1.00 95.31 92 SER A CA 1
ATOM 737 C C . SER A 1 92 ? 18.233 -9.958 -2.872 1.00 95.31 92 SER A C 1
ATOM 739 O O . SER A 1 92 ? 18.268 -10.062 -1.649 1.00 95.31 92 SER A O 1
ATOM 741 N N . THR A 1 93 ? 17.095 -9.707 -3.528 1.00 95.75 93 THR A N 1
ATOM 742 C CA . THR A 1 93 ? 15.821 -9.411 -2.839 1.00 95.75 93 THR A CA 1
ATOM 743 C C . THR A 1 93 ? 14.653 -10.309 -3.239 1.00 95.75 93 THR A C 1
ATOM 745 O O . THR A 1 93 ? 13.547 -10.122 -2.730 1.00 95.75 93 THR A O 1
ATOM 748 N N . GLY A 1 94 ? 14.828 -11.195 -4.222 1.00 95.69 94 GLY A N 1
ATOM 749 C CA . GLY A 1 94 ? 13.719 -11.919 -4.849 1.00 95.69 94 GLY A CA 1
ATOM 750 C C . GLY A 1 94 ? 12.723 -10.988 -5.550 1.00 95.69 94 GLY A C 1
ATOM 751 O O . GLY A 1 94 ? 11.517 -11.229 -5.511 1.00 95.69 94 GLY A O 1
ATOM 752 N N . ALA A 1 95 ? 13.195 -9.869 -6.119 1.00 97.44 95 ALA A N 1
ATOM 753 C CA . ALA A 1 95 ? 12.320 -8.934 -6.827 1.00 97.44 95 ALA A CA 1
ATOM 754 C C . ALA A 1 95 ? 11.621 -9.622 -8.011 1.00 97.44 95 ALA A C 1
ATOM 756 O O . ALA A 1 95 ? 12.231 -10.396 -8.741 1.00 97.44 95 ALA A O 1
ATOM 757 N N . THR A 1 96 ? 10.346 -9.302 -8.226 1.00 98.19 96 THR A N 1
ATOM 758 C CA . THR A 1 96 ? 9.606 -9.741 -9.412 1.00 98.19 96 THR A CA 1
ATOM 759 C C . THR A 1 96 ? 9.849 -8.755 -10.542 1.00 98.19 96 THR A C 1
ATOM 761 O O . THR A 1 96 ? 9.352 -7.629 -10.500 1.00 98.19 96 THR A O 1
ATOM 764 N N . GLU A 1 97 ? 10.599 -9.168 -11.557 1.00 98.62 97 GLU A N 1
ATOM 765 C CA . GLU A 1 97 ? 10.790 -8.375 -12.768 1.00 98.62 97 GLU A CA 1
ATOM 766 C C . GLU A 1 97 ? 9.604 -8.534 -13.723 1.00 98.62 97 GLU A C 1
ATOM 768 O O . GLU A 1 97 ? 9.143 -9.641 -14.001 1.00 98.62 97 GLU A O 1
ATOM 773 N N . ILE A 1 98 ? 9.108 -7.405 -14.222 1.00 98.81 98 ILE A N 1
ATOM 774 C CA . ILE A 1 98 ? 7.971 -7.317 -15.132 1.00 98.81 98 ILE A CA 1
ATOM 775 C C . ILE A 1 98 ? 8.443 -6.583 -16.383 1.00 98.81 98 ILE A C 1
ATOM 777 O O . ILE A 1 98 ? 8.717 -5.378 -16.348 1.00 98.81 98 ILE A O 1
ATOM 781 N N . PHE A 1 99 ? 8.551 -7.313 -17.488 1.00 98.75 99 PHE A N 1
ATOM 782 C CA . PHE A 1 99 ? 8.908 -6.748 -18.777 1.00 98.75 99 PHE A CA 1
ATOM 783 C C . PHE A 1 99 ? 7.657 -6.251 -19.487 1.00 98.75 99 PHE A C 1
ATOM 785 O O . PHE A 1 99 ? 6.739 -7.019 -19.762 1.00 98.75 99 PHE A O 1
ATOM 792 N N . VAL A 1 100 ? 7.623 -4.956 -19.781 1.00 98.69 100 VAL A N 1
ATOM 793 C CA . VAL A 1 100 ? 6.498 -4.317 -20.455 1.00 98.69 100 VAL A CA 1
ATOM 794 C C . VAL A 1 100 ? 6.922 -3.896 -21.853 1.00 98.69 100 VAL A C 1
ATOM 796 O O . VAL A 1 100 ? 7.816 -3.053 -22.023 1.00 98.69 100 VAL A O 1
ATOM 799 N N . HIS A 1 101 ? 6.259 -4.455 -22.860 1.00 98.31 101 HIS A N 1
ATOM 800 C CA . HIS A 1 101 ? 6.546 -4.178 -24.263 1.00 98.31 101 HIS A CA 1
ATOM 801 C C . HIS A 1 101 ? 5.293 -3.987 -25.110 1.00 98.31 101 HIS A C 1
ATOM 803 O O . HIS A 1 101 ? 4.171 -4.200 -24.656 1.00 98.31 101 HIS A O 1
ATOM 809 N N . THR A 1 102 ? 5.489 -3.429 -26.299 1.00 97.44 102 THR A N 1
ATOM 810 C CA . THR A 1 102 ? 4.489 -3.310 -27.361 1.00 97.44 102 THR A CA 1
ATOM 811 C C . THR A 1 102 ? 5.213 -2.990 -28.668 1.00 97.44 102 THR A C 1
ATOM 813 O O . THR A 1 102 ? 6.296 -2.404 -28.651 1.00 97.44 102 THR A O 1
ATOM 816 N N . SER A 1 103 ? 4.624 -3.378 -29.796 1.00 95.38 103 SER A N 1
ATOM 817 C CA . SER A 1 103 ? 5.056 -2.975 -31.140 1.00 95.38 103 SER A CA 1
ATOM 818 C C . SER A 1 103 ? 4.282 -1.762 -31.675 1.00 95.38 103 SER A C 1
ATOM 820 O O . SER A 1 103 ? 4.603 -1.252 -32.747 1.00 95.38 103 SER A O 1
ATOM 822 N N . GLU A 1 104 ? 3.268 -1.289 -30.946 1.00 95.19 104 GLU A N 1
ATOM 823 C CA . GLU A 1 104 ? 2.458 -0.139 -31.342 1.00 95.19 104 GLU A CA 1
ATOM 824 C C . GLU A 1 104 ? 3.221 1.181 -31.204 1.00 95.19 104 GLU A C 1
ATOM 826 O O . GLU A 1 104 ? 3.885 1.434 -30.198 1.00 95.19 104 GLU A O 1
ATOM 831 N N . VAL A 1 105 ? 3.034 2.068 -32.181 1.00 94.00 105 VAL A N 1
ATOM 832 C CA . VAL A 1 105 ? 3.552 3.439 -32.136 1.00 94.00 105 VAL A CA 1
ATOM 833 C C . VAL A 1 105 ? 2.639 4.298 -31.257 1.00 94.00 105 VAL A C 1
ATOM 835 O O . VAL A 1 105 ? 1.459 4.477 -31.552 1.00 94.00 105 VAL A O 1
ATOM 838 N N . ARG A 1 106 ? 3.189 4.848 -30.173 1.00 94.75 106 ARG A N 1
ATOM 839 C CA . ARG A 1 106 ? 2.499 5.633 -29.136 1.00 94.75 106 ARG A CA 1
ATOM 840 C C . ARG A 1 106 ? 3.107 7.027 -28.931 1.00 94.75 106 ARG A C 1
ATOM 842 O O . ARG A 1 106 ? 2.794 7.701 -27.949 1.00 94.75 106 ARG A O 1
ATOM 849 N N . GLY A 1 107 ? 3.969 7.478 -29.844 1.00 93.25 107 GLY A N 1
ATOM 850 C CA . GLY A 1 107 ? 4.508 8.842 -29.875 1.00 93.25 107 GLY A CA 1
ATOM 851 C C . GLY A 1 107 ? 5.658 9.088 -28.896 1.00 93.25 107 GLY A C 1
ATOM 852 O O . GLY A 1 107 ? 5.956 10.236 -28.568 1.00 93.25 107 GLY A O 1
ATOM 853 N N . ARG A 1 108 ? 6.297 8.024 -28.396 1.00 92.31 108 ARG A N 1
ATOM 854 C CA . ARG A 1 108 ? 7.461 8.100 -27.490 1.00 92.31 108 ARG A CA 1
ATOM 855 C C . ARG A 1 108 ? 8.684 7.344 -28.010 1.00 92.31 108 ARG A C 1
ATOM 857 O O . ARG A 1 108 ? 9.693 7.284 -27.310 1.00 92.31 108 ARG A O 1
ATOM 864 N N . GLU A 1 109 ? 8.627 6.854 -29.243 1.00 93.75 109 GLU A N 1
ATOM 865 C CA . GLU A 1 109 ? 9.647 6.014 -29.877 1.00 93.75 109 GLU A CA 1
ATOM 866 C C . GLU A 1 109 ? 10.982 6.752 -30.013 1.00 93.75 109 GLU A C 1
ATOM 868 O O . GLU A 1 109 ? 12.040 6.162 -29.819 1.00 93.75 109 GLU A O 1
ATOM 873 N N . GLY A 1 110 ? 10.946 8.072 -30.231 1.00 90.38 110 GLY A N 1
ATOM 874 C CA . GLY A 1 110 ? 12.145 8.919 -30.263 1.00 90.38 110 GLY A CA 1
ATOM 875 C C . GLY A 1 110 ? 12.912 8.992 -28.934 1.00 90.38 110 GLY A C 1
ATOM 876 O O . GLY A 1 110 ? 14.056 9.429 -28.917 1.00 90.38 110 GLY A O 1
ATOM 877 N N . ASN A 1 111 ? 12.312 8.543 -27.826 1.00 89.81 111 ASN A N 1
ATOM 878 C CA . ASN A 1 111 ? 12.960 8.464 -26.514 1.00 89.81 111 ASN A CA 1
ATOM 879 C C . ASN A 1 111 ? 13.481 7.054 -26.189 1.00 89.81 111 ASN A C 1
ATOM 881 O O . ASN A 1 111 ? 13.951 6.820 -25.070 1.00 89.81 111 ASN A O 1
ATOM 885 N N . HIS A 1 112 ? 13.364 6.101 -27.119 1.00 93.50 112 HIS A N 1
ATOM 886 C CA . HIS A 1 112 ? 13.842 4.740 -26.910 1.00 93.50 112 HIS A CA 1
ATOM 887 C C . HIS A 1 112 ? 15.347 4.715 -26.649 1.00 93.50 112 HIS A C 1
ATOM 889 O O . HIS A 1 112 ? 16.133 5.480 -27.205 1.00 93.50 112 HIS A O 1
ATOM 895 N N . VAL A 1 113 ? 15.750 3.817 -25.756 1.00 93.00 113 VAL A N 1
ATOM 896 C CA . VAL A 1 113 ? 17.153 3.619 -25.408 1.00 93.00 113 VAL A CA 1
ATOM 897 C C . VAL A 1 113 ? 17.716 2.537 -26.319 1.00 93.00 113 VAL A C 1
ATOM 899 O O . VAL A 1 113 ? 17.281 1.391 -26.226 1.00 93.00 113 VAL A O 1
ATOM 902 N N . GLU A 1 114 ? 18.684 2.890 -27.168 1.00 90.19 114 GLU A N 1
ATOM 903 C CA . GLU A 1 114 ? 19.325 1.957 -28.115 1.00 90.19 114 GLU A CA 1
ATOM 904 C C . GLU A 1 114 ? 19.965 0.757 -27.404 1.00 90.19 114 GLU A C 1
ATOM 906 O O . GLU A 1 114 ? 19.795 -0.386 -27.809 1.00 90.19 114 GLU A O 1
ATOM 911 N N . ASN A 1 115 ? 20.631 1.008 -26.275 1.00 91.12 115 ASN A N 1
ATOM 912 C CA . ASN A 1 115 ? 21.329 -0.010 -25.485 1.00 91.12 115 ASN A CA 1
ATOM 913 C C . ASN A 1 115 ? 20.423 -0.644 -24.415 1.00 91.12 115 ASN A C 1
ATOM 915 O O . ASN A 1 115 ? 20.859 -0.876 -23.287 1.00 91.12 115 ASN A O 1
ATOM 919 N N . TYR A 1 116 ? 19.135 -0.818 -24.711 1.00 95.94 116 TYR A N 1
ATOM 920 C CA . TYR A 1 116 ? 18.208 -1.480 -23.799 1.00 95.94 116 TYR A CA 1
ATOM 921 C C . TYR A 1 116 ? 18.392 -2.997 -23.868 1.00 95.94 116 TYR A C 1
ATOM 923 O O . TYR A 1 116 ? 18.143 -3.624 -24.895 1.00 95.94 116 TYR A O 1
ATOM 931 N N . GLU A 1 117 ? 18.791 -3.603 -22.756 1.00 97.38 117 GLU A N 1
ATOM 932 C CA . GLU A 1 117 ? 18.959 -5.046 -22.645 1.00 97.38 117 GLU A CA 1
ATOM 933 C C . GLU A 1 117 ? 17.670 -5.645 -22.079 1.00 97.38 117 GLU A C 1
ATOM 935 O O . GLU A 1 117 ? 17.406 -5.531 -20.879 1.00 97.38 117 GLU A O 1
ATOM 940 N N . ALA A 1 118 ? 16.856 -6.282 -22.924 1.00 97.38 118 ALA A N 1
ATOM 941 C CA . ALA A 1 118 ? 15.624 -6.933 -22.480 1.00 97.38 118 ALA A CA 1
ATOM 942 C C . ALA A 1 118 ? 15.902 -8.078 -21.478 1.00 97.38 118 ALA A C 1
ATOM 944 O O . ALA A 1 118 ? 16.975 -8.703 -21.543 1.00 97.38 118 ALA A O 1
ATOM 945 N N . PRO A 1 119 ? 14.970 -8.351 -20.542 1.00 97.81 119 PRO A N 1
ATOM 946 C CA . PRO A 1 119 ? 15.042 -9.517 -19.662 1.00 97.81 119 PRO A CA 1
ATOM 947 C C . PRO A 1 119 ? 15.154 -10.826 -20.452 1.00 97.81 119 PRO A C 1
ATOM 949 O O . PRO A 1 119 ? 14.635 -10.936 -21.561 1.00 97.81 119 PRO A O 1
ATOM 952 N N . GLN A 1 120 ? 15.866 -11.808 -19.893 1.00 97.00 120 GLN A N 1
ATOM 953 C CA . GLN A 1 120 ? 16.096 -13.107 -20.545 1.00 97.00 120 GLN A CA 1
ATOM 954 C C . GLN A 1 120 ? 15.545 -14.285 -19.741 1.00 97.00 120 GLN A C 1
ATOM 956 O O . GLN A 1 120 ? 15.102 -15.264 -20.334 1.00 97.00 120 GLN A O 1
ATOM 961 N N . THR A 1 121 ? 15.539 -14.190 -18.412 1.00 95.75 121 THR A N 1
ATOM 962 C CA . THR A 1 121 ? 15.103 -15.256 -17.503 1.00 95.75 121 THR A CA 1
ATOM 963 C C . THR A 1 121 ? 14.335 -14.673 -16.320 1.00 95.75 121 THR A C 1
ATOM 965 O O . THR A 1 121 ? 14.548 -13.519 -15.946 1.00 95.75 121 THR A O 1
ATOM 968 N N . ASP A 1 122 ? 13.443 -15.470 -15.729 1.00 95.25 122 ASP A N 1
ATOM 969 C CA . ASP A 1 122 ? 12.727 -15.157 -14.483 1.00 95.25 122 ASP A CA 1
ATOM 970 C C . ASP A 1 122 ? 12.064 -13.771 -14.463 1.00 95.25 122 ASP A C 1
ATOM 972 O O . ASP A 1 122 ? 12.299 -12.946 -13.577 1.00 95.25 122 ASP A O 1
ATOM 976 N N . PHE A 1 123 ? 11.226 -13.516 -15.470 1.00 98.44 123 PHE A N 1
ATOM 977 C CA . PHE A 1 123 ? 10.431 -12.297 -15.586 1.00 98.44 123 PHE A CA 1
ATOM 978 C C . PHE A 1 123 ? 8.990 -12.600 -16.015 1.00 98.44 123 PHE A C 1
ATOM 980 O O . PHE A 1 123 ? 8.684 -13.634 -16.615 1.00 98.44 123 PHE A O 1
ATOM 987 N N . ILE A 1 124 ? 8.088 -11.671 -15.710 1.00 98.62 124 ILE A N 1
ATOM 988 C CA . ILE A 1 124 ? 6.719 -11.664 -16.221 1.00 98.62 124 ILE A CA 1
ATOM 989 C C . ILE A 1 124 ? 6.709 -10.855 -17.518 1.00 98.62 124 ILE A C 1
ATOM 991 O O . ILE A 1 124 ? 6.966 -9.654 -17.491 1.00 98.62 124 ILE A O 1
ATOM 995 N N . ASP A 1 125 ? 6.419 -11.513 -18.639 1.00 98.50 125 ASP A N 1
ATOM 996 C CA . ASP A 1 125 ? 6.308 -10.876 -19.954 1.00 98.50 125 ASP A CA 1
ATOM 997 C C . ASP A 1 125 ? 4.902 -10.312 -20.192 1.00 98.50 125 ASP A C 1
ATOM 999 O O . ASP A 1 125 ? 3.924 -11.051 -20.061 1.00 98.50 125 ASP A O 1
ATOM 1003 N N . LEU A 1 126 ? 4.797 -9.021 -20.527 1.00 98.62 126 LEU A N 1
ATOM 1004 C CA . LEU A 1 126 ? 3.528 -8.330 -20.775 1.00 98.62 126 LEU A CA 1
ATOM 1005 C C . LEU A 1 126 ? 3.581 -7.502 -22.067 1.00 98.62 126 LEU A C 1
ATOM 1007 O O . LEU A 1 126 ? 4.176 -6.419 -22.104 1.00 98.62 126 LEU A O 1
ATOM 1011 N N . ASN A 1 127 ? 2.872 -7.970 -23.097 1.00 98.25 127 ASN A N 1
ATOM 1012 C CA . ASN A 1 127 ? 2.637 -7.217 -24.327 1.00 98.25 127 ASN A CA 1
ATOM 1013 C C . ASN A 1 127 ? 1.393 -6.321 -24.192 1.00 98.25 127 ASN A C 1
ATOM 1015 O O . ASN A 1 127 ? 0.257 -6.778 -24.295 1.00 98.25 127 ASN A O 1
ATOM 1019 N N . THR A 1 128 ? 1.599 -5.024 -23.992 1.00 98.06 128 THR A N 1
ATOM 1020 C CA . THR A 1 128 ? 0.517 -4.040 -23.805 1.00 98.06 128 THR A CA 1
ATOM 1021 C C . THR A 1 128 ? -0.172 -3.603 -25.096 1.00 98.06 128 THR A C 1
ATOM 1023 O O . THR A 1 128 ? -1.087 -2.785 -25.023 1.00 98.06 128 THR A O 1
ATOM 1026 N N . GLY A 1 129 ? 0.274 -4.073 -26.265 1.00 96.94 129 GLY A N 1
ATOM 1027 C CA . GLY A 1 129 ? -0.484 -3.951 -27.518 1.00 96.94 129 GLY A CA 1
ATOM 1028 C C . GLY A 1 129 ? -1.545 -5.046 -27.675 1.00 96.94 129 GLY A C 1
ATOM 1029 O O . GLY A 1 129 ? -2.506 -4.877 -28.413 1.00 96.94 129 GLY A O 1
ATOM 1030 N N . GLU A 1 130 ? -1.401 -6.158 -26.951 1.00 97.25 130 GLU A N 1
ATOM 1031 C CA . GLU A 1 130 ? -2.305 -7.314 -27.041 1.00 97.25 130 GLU A CA 1
ATOM 1032 C C . GLU A 1 130 ? -3.151 -7.503 -25.779 1.00 97.25 130 GLU A C 1
ATOM 1034 O O . GLU A 1 130 ? -4.285 -7.975 -25.847 1.00 97.25 130 GLU A O 1
ATOM 1039 N N . LEU A 1 131 ? -2.610 -7.135 -24.616 1.00 97.75 131 LEU A N 1
ATOM 1040 C CA . LEU A 1 131 ? -3.253 -7.317 -23.321 1.00 97.75 131 LEU A CA 1
ATOM 1041 C C . LEU A 1 131 ? -3.866 -6.012 -22.821 1.00 97.75 131 LEU A C 1
ATOM 1043 O O . LEU A 1 131 ? -3.224 -4.957 -22.826 1.00 97.75 131 LEU A O 1
ATOM 1047 N N . SER A 1 132 ? -5.085 -6.099 -22.284 1.00 97.31 132 SER A N 1
ATOM 1048 C CA . SER A 1 132 ? -5.659 -4.983 -21.537 1.00 97.31 132 SER A CA 1
ATOM 1049 C C . SER A 1 132 ? -4.893 -4.752 -20.228 1.00 97.31 132 SER A C 1
ATOM 1051 O O . SER A 1 132 ? -4.201 -5.635 -19.710 1.00 97.31 132 SER A O 1
ATOM 1053 N N . VAL A 1 133 ? -5.064 -3.566 -19.633 1.00 96.06 133 VAL A N 1
ATOM 1054 C CA . VAL A 1 133 ? -4.505 -3.265 -18.305 1.00 96.06 133 VAL A CA 1
ATOM 1055 C C . VAL A 1 133 ? -4.974 -4.293 -17.272 1.00 96.06 133 VAL A C 1
ATOM 1057 O O . VAL A 1 133 ? -4.163 -4.780 -16.492 1.00 96.06 133 VAL A O 1
ATOM 1060 N N . ASN A 1 134 ? -6.255 -4.669 -17.277 1.00 94.00 134 ASN A N 1
ATOM 1061 C CA . ASN A 1 134 ? -6.789 -5.624 -16.303 1.00 94.00 134 ASN A CA 1
ATOM 1062 C C . ASN A 1 134 ? -6.192 -7.027 -16.475 1.00 94.00 134 ASN A C 1
ATOM 1064 O O . ASN A 1 134 ? -5.875 -7.666 -15.471 1.00 94.00 134 ASN A O 1
ATOM 1068 N N . ASP A 1 135 ? -5.988 -7.478 -17.715 1.00 97.50 135 ASP A N 1
ATOM 1069 C CA . ASP A 1 135 ? -5.363 -8.778 -17.991 1.00 97.50 135 ASP A CA 1
ATOM 1070 C C . ASP A 1 135 ? -3.912 -8.796 -17.506 1.00 97.50 135 ASP A C 1
ATOM 1072 O O . ASP A 1 135 ? -3.503 -9.720 -16.802 1.00 97.50 135 ASP A O 1
ATOM 1076 N N . CYS A 1 136 ? -3.160 -7.724 -17.781 1.00 98.44 136 CYS A N 1
ATOM 1077 C CA . CYS A 1 136 ? -1.802 -7.543 -17.269 1.00 98.44 136 CYS A CA 1
ATOM 1078 C C . CYS A 1 136 ? -1.752 -7.642 -15.736 1.00 98.44 136 CYS A C 1
ATOM 1080 O O . CYS A 1 136 ? -0.930 -8.372 -15.183 1.00 98.44 136 CYS A O 1
ATOM 1082 N N . LEU A 1 137 ? -2.642 -6.927 -15.038 1.00 97.25 137 LEU A N 1
ATOM 1083 C CA . LEU A 1 137 ? -2.687 -6.924 -13.572 1.00 97.25 137 LEU A CA 1
ATOM 1084 C C . LEU A 1 137 ? -3.026 -8.300 -12.996 1.00 97.25 137 LEU A C 1
ATOM 1086 O O . LEU A 1 137 ? -2.435 -8.703 -11.994 1.00 97.25 137 LEU A O 1
ATOM 1090 N N . LYS A 1 138 ? -3.948 -9.027 -13.635 1.00 95.56 138 LYS A N 1
ATOM 1091 C CA . LYS A 1 138 ? -4.306 -10.390 -13.243 1.00 95.56 138 LYS A CA 1
ATOM 1092 C C . LYS A 1 138 ? -3.103 -11.328 -13.363 1.00 95.56 138 LYS A C 1
ATOM 1094 O O . LYS A 1 138 ? -2.776 -12.003 -12.392 1.00 95.56 138 LYS A O 1
ATOM 1099 N N . ILE A 1 139 ? -2.397 -11.294 -14.495 1.00 98.19 139 ILE A N 1
ATOM 1100 C CA . ILE A 1 139 ? -1.188 -12.103 -14.722 1.00 98.19 139 ILE A CA 1
ATOM 1101 C C . ILE A 1 139 ? -0.117 -11.803 -13.665 1.00 98.19 139 ILE A C 1
ATOM 1103 O O . ILE A 1 139 ? 0.489 -12.732 -13.129 1.00 98.19 139 ILE A O 1
ATOM 1107 N N . ILE A 1 140 ? 0.110 -10.522 -13.343 1.00 97.75 140 ILE A N 1
ATOM 1108 C CA . ILE A 1 140 ? 1.089 -10.124 -12.319 1.00 97.75 140 ILE A CA 1
ATOM 1109 C C . ILE A 1 140 ? 0.737 -10.739 -10.961 1.00 97.75 140 ILE A C 1
ATOM 1111 O O . ILE A 1 140 ? 1.597 -11.353 -10.333 1.00 97.75 140 ILE A O 1
ATOM 1115 N N . LEU A 1 141 ? -0.514 -10.593 -10.515 1.00 94.06 141 LEU A N 1
ATOM 1116 C CA . LEU A 1 141 ? -0.958 -11.073 -9.202 1.00 94.06 141 LEU A CA 1
ATOM 1117 C C . LEU A 1 141 ? -1.020 -12.604 -9.111 1.00 94.06 141 LEU A C 1
ATOM 1119 O O . LEU A 1 141 ? -0.796 -13.148 -8.034 1.00 94.06 141 LEU A O 1
ATOM 1123 N N . GLU A 1 142 ? -1.299 -13.299 -10.215 1.00 95.06 142 GLU A N 1
ATOM 1124 C CA . GLU A 1 142 ? -1.281 -14.766 -10.269 1.00 95.06 142 GLU A CA 1
ATOM 1125 C C . GLU A 1 142 ? 0.143 -15.328 -10.202 1.00 95.06 142 GLU A C 1
ATOM 1127 O O . GLU A 1 142 ? 0.396 -16.284 -9.472 1.00 95.06 142 GLU A O 1
ATOM 1132 N N . LYS A 1 143 ? 1.087 -14.736 -10.947 1.00 96.25 143 LYS A N 1
ATOM 1133 C CA . LYS A 1 143 ? 2.478 -15.214 -11.010 1.00 96.25 143 LYS A CA 1
ATOM 1134 C C . LYS A 1 143 ? 3.335 -14.759 -9.834 1.00 96.25 143 LYS A C 1
ATOM 1136 O O . LYS A 1 143 ? 4.291 -15.440 -9.477 1.00 96.25 143 LYS A O 1
ATOM 1141 N N . SER A 1 144 ? 3.019 -13.607 -9.256 1.00 94.44 144 SER A N 1
ATOM 1142 C CA . SER A 1 144 ? 3.714 -13.050 -8.100 1.00 94.44 144 SER A CA 1
ATOM 1143 C C . SER A 1 144 ? 2.688 -12.528 -7.094 1.00 94.44 144 SER A C 1
ATOM 1145 O O . SER A 1 144 ? 2.457 -11.316 -6.986 1.00 94.44 144 SER A O 1
ATOM 1147 N N . PRO A 1 145 ? 2.014 -13.441 -6.372 1.00 90.19 145 PRO A N 1
ATOM 1148 C CA . PRO A 1 145 ? 1.065 -13.055 -5.345 1.00 90.19 145 PRO A CA 1
ATOM 1149 C C . PRO A 1 145 ? 1.801 -12.346 -4.210 1.00 90.19 145 PRO A C 1
ATOM 1151 O O . PRO A 1 145 ? 2.860 -12.787 -3.755 1.00 90.19 145 PRO A O 1
ATOM 1154 N N . VAL A 1 146 ? 1.223 -11.257 -3.700 1.00 83.25 146 VAL A N 1
ATOM 1155 C CA . VAL A 1 146 ? 1.708 -10.712 -2.431 1.00 83.25 146 VAL A CA 1
ATOM 1156 C C . VAL A 1 146 ? 1.329 -11.712 -1.344 1.00 83.25 146 VAL A C 1
ATOM 1158 O O . VAL A 1 146 ? 0.154 -12.085 -1.273 1.00 83.25 146 VAL A O 1
ATOM 1161 N N . PRO A 1 147 ? 2.276 -12.162 -0.499 1.00 69.75 147 PRO A N 1
ATOM 1162 C CA . PRO A 1 147 ? 1.941 -13.024 0.622 1.00 69.75 147 PRO A CA 1
ATOM 1163 C C . PRO A 1 147 ? 0.853 -12.336 1.429 1.00 69.75 147 PRO A C 1
ATOM 1165 O O . PRO A 1 147 ? 1.031 -11.181 1.834 1.00 69.75 147 PRO A O 1
ATOM 1168 N N . SER A 1 148 ? -0.279 -13.026 1.604 1.00 59.44 148 SER A N 1
ATOM 1169 C CA . SER A 1 148 ? -1.415 -12.541 2.383 1.00 59.44 148 SER A CA 1
ATOM 1170 C C . SER A 1 148 ? -0.873 -11.933 3.661 1.00 59.44 148 SER A C 1
ATOM 1172 O O . SER A 1 148 ? -0.170 -12.623 4.404 1.00 59.44 148 SER A O 1
ATOM 1174 N N . LYS A 1 149 ? -1.135 -10.637 3.881 1.00 54.91 149 LYS A N 1
ATOM 1175 C CA . LYS A 1 149 ? -0.753 -9.977 5.122 1.00 54.91 149 LYS A CA 1
ATOM 1176 C C . LYS A 1 149 ? -1.408 -10.819 6.193 1.00 54.91 149 LYS A C 1
ATOM 1178 O O . LYS A 1 149 ? -2.635 -10.907 6.229 1.00 54.91 149 LYS A O 1
ATOM 1183 N N . GLU A 1 150 ? -0.592 -11.534 6.959 1.00 45.31 150 GLU A N 1
ATOM 1184 C CA . GLU A 1 150 ? -1.090 -12.364 8.035 1.00 45.31 150 GLU A CA 1
ATOM 1185 C C . GLU A 1 150 ? -1.979 -11.433 8.855 1.00 45.31 150 GLU A C 1
ATOM 1187 O O . GLU A 1 150 ? -1.514 -10.391 9.335 1.00 45.31 150 GLU A O 1
ATOM 1192 N N . ILE A 1 151 ? -3.285 -11.712 8.890 1.00 49.44 151 ILE A N 1
ATOM 1193 C CA . ILE A 1 151 ? -4.228 -10.920 9.667 1.00 49.44 151 ILE A CA 1
ATOM 1194 C C . ILE A 1 151 ? -3.896 -11.252 11.120 1.00 49.44 151 ILE A C 1
ATOM 1196 O O . ILE A 1 151 ? -4.549 -12.062 11.768 1.00 49.44 151 ILE A O 1
ATOM 1200 N N . LYS A 1 152 ? -2.847 -10.619 11.652 1.00 47.06 152 LYS A N 1
ATOM 1201 C CA . LYS A 1 152 ? -2.488 -10.662 13.073 1.00 47.06 152 LYS A CA 1
ATOM 1202 C C . LYS A 1 152 ? -3.555 -9.973 13.934 1.00 47.06 152 LYS A C 1
ATOM 1204 O O . LYS A 1 152 ? -3.429 -9.924 15.150 1.00 47.06 152 LYS A O 1
ATOM 1209 N N . THR A 1 153 ? -4.600 -9.430 13.306 1.00 49.09 153 THR A N 1
ATOM 1210 C CA . THR A 1 153 ? -5.642 -8.601 13.908 1.00 49.09 153 THR A CA 1
ATOM 1211 C C . THR A 1 153 ? -6.940 -9.347 14.200 1.00 49.09 153 THR A C 1
ATOM 1213 O O . THR A 1 153 ? -7.982 -8.712 14.300 1.00 49.09 153 THR A O 1
ATOM 1216 N N . LEU A 1 154 ? -6.927 -10.660 14.415 1.00 48.81 154 LEU A N 1
ATOM 1217 C CA . LEU A 1 154 ? -7.781 -11.140 15.501 1.00 48.81 154 LEU A CA 1
ATOM 1218 C C . LEU A 1 154 ? -6.950 -10.957 16.757 1.00 48.81 154 LEU A C 1
ATOM 1220 O O . LEU A 1 154 ? -6.151 -11.818 17.117 1.00 48.81 154 LEU A O 1
ATOM 1224 N N . ASP A 1 155 ? -7.072 -9.766 17.348 1.00 52.41 155 ASP A N 1
ATOM 1225 C CA . ASP A 1 155 ? -6.513 -9.494 18.660 1.00 52.41 155 ASP A CA 1
ATOM 1226 C C . ASP A 1 155 ? -7.038 -10.593 19.593 1.00 52.41 155 ASP A C 1
ATOM 1228 O O . ASP A 1 155 ? -8.214 -10.611 19.946 1.00 52.41 155 ASP A O 1
ATOM 1232 N N . LYS A 1 156 ? -6.191 -11.585 19.905 1.00 57.47 156 LYS A N 1
ATOM 1233 C CA . LYS A 1 156 ? -6.544 -12.683 20.818 1.00 57.47 156 LYS A CA 1
ATOM 1234 C C . LYS A 1 156 ? -6.750 -12.162 22.243 1.00 57.47 156 LYS A C 1
ATOM 1236 O O . LYS A 1 156 ? -7.202 -12.910 23.109 1.00 57.47 156 LYS A O 1
ATOM 1241 N N . ARG A 1 157 ? -6.372 -10.905 22.507 1.00 68.06 157 ARG A N 1
ATOM 1242 C CA . ARG A 1 157 ? -6.620 -10.220 23.772 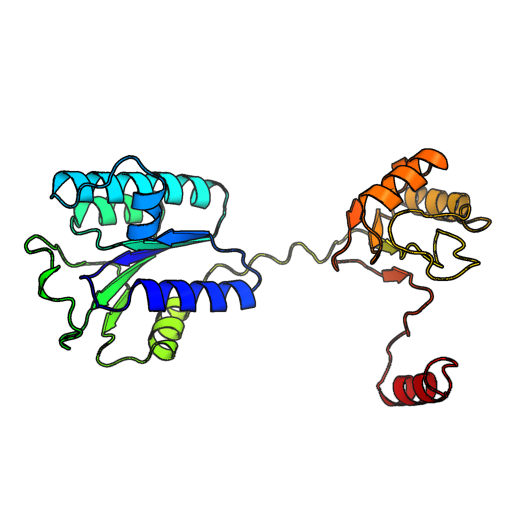1.00 68.06 157 ARG A CA 1
ATOM 1243 C C . ARG A 1 157 ? -8.086 -9.805 23.844 1.00 68.06 157 ARG A C 1
ATOM 1245 O O . ARG A 1 157 ? -8.759 -9.625 22.833 1.00 68.06 157 ARG A O 1
ATOM 1252 N N . LYS A 1 158 ? -8.579 -9.651 25.070 1.00 89.00 158 LYS A N 1
ATOM 1253 C CA . LYS A 1 158 ? -9.942 -9.193 25.354 1.00 89.00 158 LYS A CA 1
ATOM 1254 C C . LYS A 1 158 ? -10.026 -7.681 25.113 1.00 89.00 158 LYS A C 1
ATOM 1256 O O . LYS A 1 158 ? -10.060 -6.901 26.062 1.00 89.00 158 LYS A O 1
ATOM 1261 N N . THR A 1 159 ? -9.964 -7.268 23.851 1.00 93.19 159 THR A N 1
ATOM 1262 C CA . THR A 1 159 ? -9.885 -5.857 23.460 1.00 93.19 159 THR A CA 1
ATOM 1263 C C . THR A 1 159 ? -11.277 -5.248 23.358 1.00 93.19 159 THR A C 1
ATOM 1265 O O . THR A 1 159 ? -12.123 -5.743 22.612 1.00 93.19 159 THR A O 1
ATOM 1268 N N . LEU A 1 160 ? -11.506 -4.154 24.079 1.00 96.12 160 LEU A N 1
ATOM 1269 C CA . LEU A 1 160 ? -12.727 -3.358 24.014 1.00 96.12 160 LEU A CA 1
ATOM 1270 C C . LEU A 1 160 ? -12.435 -2.070 23.244 1.00 96.12 160 LEU A C 1
ATOM 1272 O O . LEU A 1 160 ? -11.571 -1.289 23.645 1.00 96.12 160 LEU A O 1
ATOM 1276 N N . ALA A 1 161 ? -13.153 -1.867 22.142 1.00 96.38 161 ALA A N 1
ATOM 1277 C CA . ALA A 1 161 ? -13.228 -0.574 21.480 1.00 96.38 161 ALA A CA 1
ATOM 1278 C C . ALA A 1 161 ? -14.325 0.236 22.169 1.00 96.38 161 ALA A C 1
ATOM 1280 O O . ALA A 1 161 ? -15.494 -0.135 22.101 1.00 96.38 161 ALA A O 1
ATOM 1281 N N . VAL A 1 162 ? -13.947 1.295 22.869 1.00 97.75 162 VAL A N 1
ATOM 1282 C CA . VAL A 1 162 ? -14.864 2.120 23.653 1.00 97.75 162 VAL A CA 1
ATOM 1283 C C . VAL A 1 162 ? -15.073 3.430 22.906 1.00 97.75 162 VAL A C 1
ATOM 1285 O O . VAL A 1 162 ? -14.095 4.117 22.606 1.00 97.75 162 VAL A O 1
ATOM 1288 N N . ASP A 1 163 ? -16.317 3.761 22.566 1.00 97.31 163 ASP A N 1
ATOM 1289 C CA . ASP A 1 163 ? -16.629 5.101 22.075 1.00 97.31 163 ASP A CA 1
ATOM 1290 C C . ASP A 1 163 ? -16.376 6.145 23.173 1.00 97.31 163 ASP A C 1
ATOM 1292 O O . ASP A 1 163 ? -16.260 5.831 24.361 1.00 97.31 163 ASP A O 1
ATOM 1296 N N . PHE A 1 164 ? -16.211 7.399 22.774 1.00 97.25 164 PHE A N 1
ATOM 1297 C CA . PHE A 1 164 ? -15.920 8.481 23.701 1.00 97.25 164 PHE A CA 1
ATOM 1298 C C . PHE A 1 164 ? -17.187 9.234 24.124 1.00 97.25 164 PHE A C 1
ATOM 1300 O O . PHE A 1 164 ? -17.547 9.220 25.305 1.00 97.25 164 PHE A O 1
ATOM 1307 N N . ASP A 1 165 ? -17.864 9.882 23.172 1.00 95.81 165 ASP A N 1
ATOM 1308 C CA . ASP A 1 165 ? -18.953 10.838 23.407 1.00 95.81 165 ASP A CA 1
ATOM 1309 C C . ASP A 1 165 ? -20.285 10.118 23.669 1.00 95.81 165 ASP A C 1
ATOM 1311 O O . ASP A 1 165 ? -20.991 9.765 22.733 1.00 95.81 165 ASP A O 1
ATOM 1315 N N . GLY A 1 166 ? -20.681 9.997 24.937 1.00 94.38 166 GLY A N 1
ATOM 1316 C CA . GLY A 1 166 ? -21.883 9.259 25.344 1.00 94.38 166 GLY A CA 1
ATOM 1317 C C . GLY A 1 166 ? -21.584 7.880 25.938 1.00 94.38 166 GLY A C 1
ATOM 1318 O O . GLY A 1 166 ? -22.500 7.232 26.441 1.00 94.38 166 GLY A O 1
ATOM 1319 N N . VAL A 1 167 ? -20.306 7.467 25.979 1.00 96.38 167 VAL A N 1
ATOM 1320 C CA . VAL A 1 167 ? -19.857 6.199 26.601 1.00 96.38 167 VAL A CA 1
ATOM 1321 C C . VAL A 1 167 ? -18.822 6.388 27.719 1.00 96.38 167 VAL A C 1
ATOM 1323 O O . VAL A 1 167 ? -18.924 5.727 28.752 1.00 96.38 167 VAL A O 1
ATOM 1326 N N . ILE A 1 168 ? -17.868 7.314 27.580 1.00 96.75 168 ILE A N 1
ATOM 1327 C CA . ILE A 1 168 ? -16.929 7.689 28.660 1.00 96.75 168 ILE A CA 1
ATOM 1328 C C . ILE A 1 168 ? -17.125 9.154 29.040 1.00 96.75 168 ILE A C 1
ATOM 1330 O O . ILE A 1 168 ? -17.212 9.485 30.219 1.00 96.75 168 ILE A O 1
ATOM 1334 N N . HIS A 1 169 ? -17.225 10.030 28.045 1.00 96.44 169 HIS A N 1
ATOM 1335 C CA . HIS A 1 169 ? -17.539 11.443 28.201 1.00 96.44 169 HIS A CA 1
ATOM 1336 C C . HIS A 1 169 ? -19.062 11.628 28.251 1.00 96.44 169 HIS A C 1
ATOM 1338 O O . HIS A 1 169 ? -19.777 11.120 27.390 1.00 96.44 169 HIS A O 1
ATOM 1344 N N . LYS A 1 170 ? -19.575 12.355 29.255 1.00 94.38 170 LYS A N 1
ATOM 1345 C CA . LYS A 1 170 ? -21.026 12.475 29.513 1.00 94.38 170 LYS A CA 1
ATOM 1346 C C . LYS A 1 170 ? -21.827 13.126 28.377 1.00 94.38 170 LYS A C 1
ATOM 1348 O O . LYS A 1 170 ? -22.997 12.796 28.214 1.00 94.38 170 LYS A O 1
ATOM 1353 N N . TYR A 1 171 ? -21.215 14.024 27.604 1.00 94.25 171 TYR A N 1
ATOM 1354 C CA . TYR A 1 171 ? -21.771 14.563 26.355 1.00 94.25 171 TYR A CA 1
ATOM 1355 C C . TYR A 1 171 ? -23.201 15.157 26.457 1.00 94.25 171 TYR A C 1
ATOM 1357 O O . TYR A 1 171 ? -24.061 14.966 25.597 1.00 94.25 171 TYR A O 1
ATOM 1365 N N . SER A 1 172 ? -23.474 15.917 27.516 1.00 91.81 172 SER A N 1
ATOM 1366 C CA . SER A 1 172 ? -24.811 16.410 27.887 1.00 91.81 172 SER A CA 1
ATOM 1367 C C . SER A 1 172 ? -25.393 17.500 26.980 1.00 91.81 172 SER A C 1
ATOM 1369 O O . SER A 1 172 ? -26.606 17.701 26.971 1.00 91.81 172 SER A O 1
ATOM 1371 N N . LYS A 1 173 ? -24.562 18.212 26.211 1.00 90.69 173 LYS A N 1
ATOM 1372 C CA . LYS A 1 173 ? -24.968 19.328 25.331 1.00 90.69 173 LYS A CA 1
ATOM 1373 C C . LYS A 1 173 ? -24.942 18.959 23.846 1.00 90.69 173 LYS A C 1
ATOM 1375 O O . LYS A 1 173 ? -25.060 19.838 22.990 1.00 90.69 173 LYS A O 1
ATOM 1380 N N . GLY A 1 174 ? -24.752 17.682 23.516 1.00 87.94 174 GLY A N 1
ATOM 1381 C CA . GLY A 1 174 ? -24.574 17.247 22.135 1.00 87.94 174 GLY A CA 1
ATOM 1382 C C . GLY A 1 174 ? -23.290 17.793 21.496 1.00 87.94 174 GLY A C 1
ATOM 1383 O O . GLY A 1 174 ? -22.317 18.122 22.183 1.00 87.94 174 GLY A O 1
ATOM 1384 N N . PHE A 1 175 ? -23.284 17.876 20.164 1.00 86.00 175 PHE A N 1
ATOM 1385 C CA . PHE A 1 175 ? -22.125 18.332 19.397 1.00 86.00 175 PHE A CA 1
ATOM 1386 C C . PHE A 1 175 ? -21.931 19.841 19.547 1.00 86.00 175 PHE A C 1
ATOM 1388 O O . PHE A 1 175 ? -22.820 20.617 19.210 1.00 86.00 175 PHE A O 1
ATOM 1395 N N . GLN A 1 176 ? -20.755 20.243 20.024 1.00 87.88 176 GLN A N 1
ATOM 1396 C CA . GLN A 1 176 ? -20.383 21.644 20.263 1.00 87.88 176 GLN A CA 1
ATOM 1397 C C . GLN A 1 176 ? -19.076 22.011 19.535 1.00 87.88 176 GLN A C 1
ATOM 1399 O O . GLN A 1 176 ? -18.347 22.897 19.966 1.00 87.88 176 GLN A O 1
ATOM 1404 N N . GLY A 1 177 ? -18.753 21.300 18.449 1.00 86.75 177 GLY A N 1
ATOM 1405 C CA . GLY A 1 177 ? -17.467 21.406 17.757 1.00 86.75 177 GLY A CA 1
ATOM 1406 C C . GLY A 1 177 ? -16.462 20.335 18.186 1.00 86.75 177 GLY A C 1
ATOM 1407 O O . GLY A 1 177 ? -16.742 19.495 19.045 1.00 86.75 177 GLY A O 1
ATOM 1408 N N . LEU A 1 178 ? -15.293 20.345 17.542 1.00 85.06 178 LEU A N 1
ATOM 1409 C CA . LEU A 1 178 ? -14.257 19.321 17.714 1.00 85.06 178 LEU A CA 1
ATOM 1410 C C . LEU A 1 178 ? -13.208 19.695 18.765 1.00 85.06 178 LEU A C 1
ATOM 1412 O O . LEU A 1 178 ? -12.548 18.802 19.287 1.00 85.06 178 LEU A O 1
ATOM 1416 N N . ASP A 1 179 ? -13.110 20.975 19.123 1.00 85.75 179 ASP A N 1
ATOM 1417 C CA . ASP A 1 179 ? -11.947 21.520 19.835 1.00 85.75 179 ASP A CA 1
ATOM 1418 C C . ASP A 1 179 ? -12.010 21.360 21.359 1.00 85.75 179 ASP A C 1
ATOM 1420 O O . ASP A 1 179 ? -11.023 21.586 22.046 1.00 85.75 179 ASP A O 1
ATOM 1424 N N . ASN A 1 180 ? -13.166 20.986 21.920 1.00 84.69 180 ASN A N 1
ATOM 1425 C CA . ASN A 1 180 ? -13.310 20.870 23.374 1.00 84.69 180 ASN A CA 1
ATOM 1426 C C . ASN A 1 180 ? -14.265 19.748 23.801 1.00 84.69 180 ASN A C 1
ATOM 1428 O O . ASN A 1 180 ? -15.400 19.682 23.314 1.00 84.69 180 ASN A O 1
ATOM 1432 N N . ALA A 1 181 ? -13.811 18.881 24.708 1.00 91.19 181 ALA A N 1
ATOM 1433 C CA . ALA A 1 181 ? -14.633 17.915 25.433 1.00 91.19 181 ALA A CA 1
ATOM 1434 C C . ALA A 1 181 ? -15.020 18.529 26.792 1.00 91.19 181 ALA A C 1
ATOM 1436 O O . ALA A 1 181 ? -14.214 18.630 27.716 1.00 91.19 181 ALA A O 1
ATOM 1437 N N . TYR A 1 182 ? -16.250 19.039 26.872 1.00 91.56 182 TYR A N 1
ATOM 1438 C CA . TYR A 1 182 ? -16.660 19.993 27.906 1.00 91.56 182 TYR A CA 1
ATOM 1439 C C . TYR A 1 182 ? -17.144 19.352 29.210 1.00 91.56 182 TYR A C 1
ATOM 1441 O O . TYR A 1 182 ? -17.080 20.004 30.253 1.00 91.56 182 TYR A O 1
ATOM 1449 N N . ASP A 1 183 ? -17.651 18.122 29.166 1.00 95.44 183 ASP A N 1
ATOM 1450 C CA . ASP A 1 183 ? -18.196 17.456 30.343 1.00 95.44 183 ASP A CA 1
ATOM 1451 C C . ASP A 1 183 ? -17.158 16.582 31.054 1.00 95.44 183 ASP A C 1
ATOM 1453 O O . ASP A 1 183 ? -16.168 16.163 30.449 1.00 95.44 183 ASP A O 1
ATOM 1457 N N . PRO A 1 184 ? -17.385 16.265 32.342 1.00 96.81 184 PRO A N 1
ATOM 1458 C CA . PRO A 1 184 ? -16.607 15.253 33.039 1.00 96.81 184 PRO A CA 1
ATOM 1459 C C . PRO A 1 184 ? -16.902 13.833 32.521 1.00 96.81 184 PRO A C 1
ATOM 1461 O O . PRO A 1 184 ? -17.846 13.625 31.740 1.00 96.81 184 PRO A O 1
ATOM 1464 N N . PRO A 1 185 ? -16.116 12.837 32.975 1.00 97.56 185 PRO A N 1
ATOM 1465 C CA . PRO A 1 185 ? -16.434 11.437 32.756 1.00 97.56 185 PRO A CA 1
ATOM 1466 C C . PRO A 1 185 ? -17.840 11.098 33.252 1.00 97.56 185 PRO A C 1
ATOM 1468 O O . PRO A 1 185 ? -18.351 11.707 34.197 1.00 97.56 185 PRO A O 1
ATOM 1471 N N . MET A 1 186 ? -18.466 10.103 32.631 1.00 95.88 186 MET A N 1
ATOM 1472 C CA . MET A 1 186 ? -19.687 9.516 33.164 1.00 95.88 186 MET A CA 1
ATOM 1473 C C . MET A 1 186 ? -19.449 8.909 34.541 1.00 95.88 186 MET A C 1
ATOM 1475 O O . MET A 1 186 ? -18.388 8.355 34.834 1.00 95.88 186 MET A O 1
ATOM 1479 N N . GLU A 1 187 ? -20.468 9.014 35.387 1.00 95.38 187 GLU A N 1
ATOM 1480 C CA . GLU A 1 187 ? -20.419 8.501 36.748 1.00 95.38 187 GLU A CA 1
ATOM 1481 C C . GLU A 1 187 ? -20.124 6.994 36.745 1.00 95.38 187 GLU A C 1
ATOM 1483 O O . GLU A 1 187 ? -20.768 6.221 36.035 1.00 95.38 187 GLU A O 1
ATOM 1488 N N . GLY A 1 188 ? -19.113 6.575 37.508 1.00 94.38 188 GLY A N 1
ATOM 1489 C CA . GLY A 1 188 ? -18.697 5.175 37.588 1.00 94.38 188 GLY A CA 1
ATOM 1490 C C . GLY A 1 188 ? -17.823 4.681 36.426 1.00 94.38 188 GLY A C 1
ATOM 1491 O O . GLY A 1 188 ? -17.343 3.544 36.477 1.00 94.38 188 GLY A O 1
ATOM 1492 N N . ALA A 1 189 ? -17.615 5.484 35.371 1.00 95.94 189 ALA A N 1
ATOM 1493 C CA . ALA A 1 189 ? -16.875 5.051 34.185 1.00 95.94 189 ALA A CA 1
ATOM 1494 C C . ALA A 1 189 ? -15.430 4.675 34.536 1.00 95.94 189 ALA A C 1
ATOM 1496 O O . ALA A 1 189 ? -14.977 3.585 34.183 1.00 95.94 189 ALA A O 1
ATOM 1497 N N . ARG A 1 190 ? -14.725 5.531 35.288 1.00 96.38 190 ARG A N 1
ATOM 1498 C CA . ARG A 1 190 ? -13.333 5.294 35.698 1.00 96.38 190 ARG A CA 1
ATOM 1499 C C . ARG A 1 190 ? -13.196 3.983 36.471 1.00 96.38 190 ARG A C 1
ATOM 1501 O O . ARG A 1 190 ? -12.343 3.161 36.153 1.00 96.38 190 ARG A O 1
ATOM 1508 N N . GLU A 1 191 ? -14.058 3.760 37.456 1.00 97.31 191 GLU A N 1
ATOM 1509 C CA . GLU A 1 191 ? -14.010 2.593 38.332 1.00 97.31 191 GLU A CA 1
ATOM 1510 C C . GLU A 1 191 ? -14.307 1.301 37.565 1.00 97.31 191 GLU A C 1
ATOM 1512 O O . GLU A 1 191 ? -13.693 0.265 37.822 1.00 97.31 191 GLU A O 1
ATOM 1517 N N . VAL A 1 192 ? -15.254 1.335 36.622 1.00 97.44 192 VAL A N 1
ATOM 1518 C CA . VAL A 1 192 ? -15.562 0.186 35.760 1.00 97.44 192 VAL A CA 1
ATOM 1519 C C . VAL A 1 192 ? -14.392 -0.116 34.825 1.00 97.44 192 VAL A C 1
ATOM 1521 O O . VAL A 1 192 ? -13.981 -1.273 34.739 1.00 97.44 192 VAL A O 1
ATOM 1524 N N . LEU A 1 193 ? -13.844 0.901 34.156 1.00 97.75 193 LEU A N 1
ATOM 1525 C CA . LEU A 1 193 ? -12.729 0.751 33.219 1.00 97.75 193 LEU A CA 1
ATOM 1526 C C . LEU A 1 193 ? -11.474 0.230 33.927 1.00 97.75 193 LEU A C 1
ATOM 1528 O O . LEU A 1 193 ? -10.864 -0.720 33.442 1.00 97.75 193 LEU A O 1
ATOM 1532 N N . GLN A 1 194 ? -11.157 0.744 35.119 1.00 97.88 194 GLN A N 1
ATOM 1533 C CA . GLN A 1 194 ? -10.067 0.219 35.943 1.00 97.88 194 GLN A CA 1
ATOM 1534 C C . GLN A 1 194 ? -10.273 -1.268 36.256 1.00 97.88 194 GLN A C 1
ATOM 1536 O O . GLN A 1 194 ? -9.399 -2.082 35.976 1.00 97.88 194 GLN A O 1
ATOM 1541 N N . ARG A 1 195 ? -11.464 -1.666 36.729 1.00 97.88 195 ARG A N 1
ATOM 1542 C CA . ARG A 1 195 ? -11.759 -3.085 37.004 1.00 97.88 195 ARG A CA 1
ATOM 1543 C C . ARG A 1 195 ? -11.667 -3.972 35.762 1.00 97.88 195 ARG A C 1
ATOM 1545 O O . ARG A 1 195 ? -11.383 -5.163 35.886 1.00 97.88 195 ARG A O 1
ATOM 1552 N N . LEU A 1 196 ? -11.975 -3.447 34.576 1.00 96.81 196 LEU A N 1
ATOM 1553 C CA . LEU A 1 196 ? -11.801 -4.177 33.318 1.00 96.81 196 LEU A CA 1
ATOM 1554 C C . LEU A 1 196 ? -10.313 -4.333 32.994 1.00 96.81 196 LEU A C 1
ATOM 1556 O O . LEU A 1 196 ? -9.872 -5.445 32.705 1.00 96.81 196 LEU A O 1
ATOM 1560 N N . LYS A 1 197 ? -9.527 -3.266 33.122 1.00 94.88 197 LYS A N 1
ATOM 1561 C CA . LYS A 1 197 ? -8.075 -3.310 32.939 1.00 94.88 197 LYS A CA 1
ATOM 1562 C C . LYS A 1 197 ? -7.410 -4.301 33.902 1.00 94.88 197 LYS A C 1
ATOM 1564 O O . LYS A 1 197 ? -6.648 -5.156 33.458 1.00 94.88 197 LYS A O 1
ATOM 1569 N N . ASP A 1 198 ? -7.803 -4.300 35.176 1.00 95.50 198 ASP A N 1
ATOM 1570 C CA . ASP A 1 198 ? -7.314 -5.240 36.199 1.00 95.50 198 ASP A CA 1
ATOM 1571 C C . ASP A 1 198 ? -7.643 -6.707 35.864 1.00 95.50 198 ASP A C 1
ATOM 1573 O O . ASP A 1 198 ? -6.917 -7.628 36.236 1.00 95.50 198 ASP A O 1
ATOM 1577 N N . LYS A 1 199 ? -8.729 -6.949 35.117 1.00 94.94 199 LYS A N 1
ATOM 1578 C CA . LYS A 1 199 ? -9.115 -8.276 34.600 1.00 94.94 199 LYS A CA 1
ATOM 1579 C C . LYS A 1 199 ? -8.390 -8.662 33.302 1.00 94.94 199 LYS A C 1
ATOM 1581 O O . LYS A 1 199 ? -8.709 -9.704 32.717 1.00 94.94 199 LYS A O 1
ATOM 1586 N N . GLY A 1 200 ? -7.448 -7.841 32.840 1.00 90.94 200 GLY A N 1
ATOM 1587 C CA . GLY A 1 200 ? -6.646 -8.067 31.640 1.00 90.94 200 GLY A CA 1
ATOM 1588 C C . GLY A 1 200 ? -7.349 -7.706 30.331 1.00 90.94 200 GLY A C 1
ATOM 1589 O O . GLY A 1 200 ? -6.978 -8.236 29.281 1.00 90.94 200 GLY A O 1
ATOM 1590 N N . TYR A 1 201 ? -8.384 -6.860 30.372 1.00 95.25 201 TYR A N 1
ATOM 1591 C CA . TYR A 1 201 ? -8.941 -6.281 29.149 1.00 95.25 201 TYR A CA 1
ATOM 1592 C C . TYR A 1 201 ? -8.010 -5.195 28.613 1.00 95.25 201 TYR A C 1
ATOM 1594 O O . TYR A 1 201 ? -7.432 -4.425 29.375 1.00 95.25 201 TYR A O 1
ATOM 1602 N N . VAL A 1 202 ? -7.906 -5.126 27.288 1.00 94.81 202 VAL A N 1
ATOM 1603 C CA . VAL A 1 202 ? -7.203 -4.048 26.589 1.00 94.81 202 VAL A CA 1
ATOM 1604 C C . VAL A 1 202 ? -8.236 -3.005 26.196 1.00 94.81 202 VAL A C 1
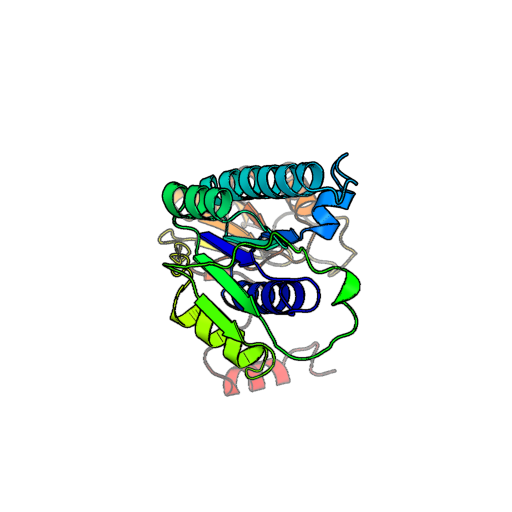ATOM 1606 O O . VAL A 1 202 ? -9.173 -3.317 25.461 1.00 94.81 202 VAL A O 1
ATOM 1609 N N . LEU A 1 203 ? -8.086 -1.779 26.686 1.00 97.19 203 LEU A N 1
ATOM 1610 C CA . LEU A 1 203 ? -9.039 -0.703 26.434 1.00 97.19 203 LEU A CA 1
ATOM 1611 C C . LEU A 1 203 ? -8.469 0.234 25.374 1.00 97.19 203 LEU A C 1
ATOM 1613 O O . LEU A 1 203 ? -7.351 0.727 25.504 1.00 97.19 203 LEU A O 1
ATOM 1617 N N . LYS A 1 204 ? -9.235 0.474 24.311 1.00 96.81 204 LYS A N 1
ATOM 1618 C CA . LYS A 1 204 ? -8.864 1.396 23.235 1.00 96.81 204 LYS A CA 1
ATOM 1619 C C . LYS A 1 204 ? -10.044 2.289 22.910 1.00 96.81 204 LYS A C 1
ATOM 1621 O O . LYS A 1 204 ? -11.161 1.793 22.783 1.00 96.81 204 LYS A O 1
ATOM 1626 N N . ILE A 1 205 ? -9.793 3.577 22.735 1.00 98.06 205 ILE A N 1
ATOM 1627 C CA . ILE A 1 205 ? -10.832 4.531 22.359 1.00 98.06 205 ILE A CA 1
ATOM 1628 C C . ILE A 1 205 ? -10.952 4.573 20.838 1.00 98.06 205 ILE A C 1
ATOM 1630 O O . ILE A 1 205 ? -9.950 4.701 20.132 1.00 98.06 205 ILE A O 1
ATOM 1634 N N . MET A 1 206 ? -12.183 4.484 20.335 1.00 96.94 206 MET A N 1
ATOM 1635 C CA . MET A 1 206 ? -12.516 4.758 18.938 1.00 96.94 206 MET A CA 1
ATOM 1636 C C . MET A 1 206 ? -13.509 5.911 18.900 1.00 96.94 206 MET A C 1
ATOM 1638 O O . MET A 1 206 ? -14.595 5.771 19.435 1.00 96.94 206 MET A O 1
ATOM 1642 N N . SER A 1 207 ? -13.167 7.034 18.275 1.00 95.38 207 SER A N 1
ATOM 1643 C CA . SER A 1 207 ? -14.064 8.194 18.245 1.00 95.38 207 SER A CA 1
ATOM 1644 C C . SER A 1 207 ? -13.919 8.998 16.959 1.00 95.38 207 SER A C 1
ATOM 1646 O O . SER A 1 207 ? -12.874 8.978 16.311 1.00 95.38 207 SER A O 1
ATOM 1648 N N . SER A 1 208 ? -14.951 9.756 16.589 1.00 92.50 208 SER A N 1
ATOM 1649 C CA . SER A 1 208 ? -14.860 10.769 15.531 1.00 92.50 208 SER A CA 1
ATOM 1650 C C . SER A 1 208 ? -14.194 12.074 15.988 1.00 92.50 208 SER A C 1
ATOM 1652 O O . SER A 1 208 ? -13.886 12.920 15.151 1.00 92.50 208 SER A O 1
ATOM 1654 N N . ARG A 1 209 ? -14.004 12.281 17.298 1.00 92.69 209 ARG A N 1
ATOM 1655 C CA . ARG A 1 209 ? -13.346 13.474 17.853 1.00 92.69 209 ARG A CA 1
ATOM 1656 C C . ARG A 1 209 ? -11.820 13.357 17.713 1.00 92.69 209 ARG A C 1
ATOM 1658 O O . ARG A 1 209 ? -11.310 12.265 17.953 1.00 92.69 209 ARG A O 1
ATOM 1665 N N . PRO A 1 210 ? -11.079 14.429 17.359 1.00 94.12 210 PRO A N 1
ATOM 1666 C CA . PRO A 1 210 ? -9.626 14.363 17.196 1.00 94.12 210 PRO A CA 1
ATOM 1667 C C . PRO A 1 210 ? -8.935 13.739 18.410 1.00 94.12 210 PRO A C 1
ATOM 1669 O O . PRO A 1 210 ? -9.234 14.122 19.541 1.00 94.12 210 PRO A O 1
ATOM 1672 N N . ALA A 1 211 ? -8.014 12.800 18.168 1.00 93.81 211 ALA A N 1
ATOM 1673 C CA . ALA A 1 211 ? -7.339 12.054 19.231 1.00 93.81 211 ALA A CA 1
ATOM 1674 C C . ALA A 1 211 ? -6.700 12.969 20.289 1.00 93.81 211 ALA A C 1
ATOM 1676 O O . ALA A 1 211 ? -6.916 12.748 21.474 1.00 93.81 211 ALA A O 1
ATOM 1677 N N . LEU A 1 212 ? -6.046 14.054 19.861 1.00 92.56 212 LEU A N 1
ATOM 1678 C CA . LEU A 1 212 ? -5.406 15.025 20.755 1.00 92.56 212 LEU A CA 1
ATOM 1679 C C . LEU A 1 212 ? -6.374 15.601 21.802 1.00 92.56 212 LEU A C 1
ATOM 1681 O O . LEU A 1 212 ? -6.041 15.693 22.975 1.00 92.56 212 LEU A O 1
ATOM 1685 N N . VAL A 1 213 ? -7.603 15.930 21.396 1.00 95.56 213 VAL A N 1
ATOM 1686 C CA . VAL A 1 213 ? -8.608 16.512 22.302 1.00 95.56 213 VAL A CA 1
ATOM 1687 C C . VAL A 1 213 ? -9.083 15.487 23.333 1.00 95.56 213 VAL A C 1
ATOM 1689 O O . VAL A 1 213 ? -9.427 15.838 24.459 1.00 95.56 213 VAL A O 1
ATOM 1692 N N . ILE A 1 214 ? -9.120 14.210 22.951 1.00 97.31 214 ILE A N 1
ATOM 1693 C CA . ILE A 1 214 ? -9.453 13.114 23.863 1.00 97.31 214 ILE A CA 1
ATOM 1694 C C . ILE A 1 214 ? -8.293 12.873 24.830 1.00 97.31 214 ILE A C 1
ATOM 1696 O O . ILE A 1 214 ? -8.535 12.722 26.019 1.00 97.31 214 ILE A O 1
ATOM 1700 N N . GLU A 1 215 ? -7.054 12.856 24.343 1.00 96.38 215 GLU A N 1
ATOM 1701 C CA . GLU A 1 215 ? -5.852 12.651 25.158 1.00 96.38 215 GLU A CA 1
ATOM 1702 C C . GLU A 1 215 ? -5.697 13.752 26.218 1.00 96.38 215 GLU A C 1
ATOM 1704 O O . GLU A 1 215 ? -5.584 13.440 27.401 1.00 96.38 215 GLU A O 1
ATOM 1709 N N . GLU A 1 216 ? -5.842 15.025 25.839 1.00 95.94 216 GLU A N 1
ATOM 1710 C CA . GLU A 1 216 ? -5.840 16.152 26.786 1.00 95.94 216 GLU A CA 1
ATOM 1711 C C . GLU A 1 216 ? -6.954 16.033 27.839 1.00 95.94 216 GLU A C 1
ATOM 1713 O O . GLU A 1 216 ? -6.774 16.361 29.016 1.00 95.94 216 GLU A O 1
ATOM 1718 N N . TRP A 1 217 ? -8.129 15.551 27.429 1.00 97.69 217 TRP A N 1
ATOM 1719 C CA . TRP A 1 217 ? -9.239 15.313 28.343 1.00 97.69 217 TRP A CA 1
ATOM 1720 C C . TRP A 1 217 ? -8.951 14.146 29.296 1.00 97.69 217 TRP A C 1
ATOM 1722 O O . TRP A 1 217 ? -9.243 14.248 30.487 1.00 97.69 217 TRP A O 1
ATOM 1732 N N . LEU A 1 218 ? -8.357 13.055 28.807 1.00 98.00 218 LEU A N 1
ATOM 1733 C CA . LEU A 1 218 ? -7.954 11.923 29.641 1.00 98.00 218 LEU A CA 1
ATOM 1734 C C . LEU A 1 218 ? -6.921 12.357 30.680 1.00 98.00 218 LEU A C 1
ATOM 1736 O O . LEU A 1 218 ? -7.073 11.992 31.845 1.00 98.00 218 LEU A O 1
ATOM 1740 N N . ASP A 1 219 ? -5.945 13.183 30.297 1.00 97.12 219 ASP A N 1
ATOM 1741 C CA . ASP A 1 219 ? -4.935 13.719 31.213 1.00 97.12 219 ASP A CA 1
ATOM 1742 C C . ASP A 1 219 ? -5.586 14.568 32.306 1.00 97.12 219 ASP A C 1
ATOM 1744 O O . ASP A 1 219 ? -5.339 14.363 33.495 1.00 97.12 219 ASP A O 1
ATOM 1748 N N . LYS A 1 220 ? -6.494 15.472 31.918 1.00 97.31 220 LYS A N 1
ATOM 1749 C CA . LYS A 1 220 ? -7.240 16.335 32.845 1.00 97.31 220 LYS A CA 1
ATOM 1750 C C . LYS A 1 220 ? -8.005 15.550 33.916 1.00 97.31 220 LYS A C 1
ATOM 1752 O O . LYS A 1 220 ? -8.147 16.041 35.034 1.00 97.31 220 LYS A O 1
ATOM 1757 N N . TYR A 1 221 ? -8.529 14.373 33.575 1.00 97.38 221 TYR A N 1
ATOM 1758 C CA . TYR A 1 221 ? -9.282 13.511 34.494 1.00 97.38 221 TYR A CA 1
ATOM 1759 C C . TYR A 1 221 ? -8.469 12.313 35.004 1.00 97.38 221 TYR A C 1
ATOM 1761 O O . TYR A 1 221 ? -9.041 11.402 35.605 1.00 97.38 221 TYR A O 1
ATOM 1769 N N . GLU A 1 222 ? -7.150 12.318 34.791 1.00 97.00 222 GLU A N 1
ATOM 1770 C CA . GLU A 1 222 ? -6.195 11.299 35.242 1.00 97.00 222 GLU A CA 1
ATOM 1771 C C . GLU A 1 222 ? -6.517 9.881 34.731 1.00 97.00 222 GLU A C 1
ATOM 1773 O O . GLU A 1 222 ? -6.327 8.905 35.455 1.00 97.00 222 GLU A O 1
ATOM 1778 N N . MET A 1 223 ? -7.100 9.751 33.538 1.00 97.81 223 MET A N 1
ATOM 1779 C CA . MET A 1 223 ? -7.574 8.486 32.947 1.00 97.81 223 MET A CA 1
ATOM 1780 C C . MET A 1 223 ? -6.671 7.956 31.826 1.00 97.81 223 MET A C 1
ATOM 1782 O O . MET A 1 223 ? -6.970 6.908 31.255 1.00 97.81 223 MET A O 1
ATOM 1786 N N . SER A 1 224 ? -5.591 8.659 31.488 1.00 96.50 224 SER A N 1
ATOM 1787 C CA . SER A 1 224 ? -4.715 8.324 30.355 1.00 96.50 224 SER A CA 1
ATOM 1788 C C . SER A 1 224 ? -4.063 6.958 30.489 1.00 96.50 224 SER A C 1
ATOM 1790 O O . SER A 1 224 ? -3.890 6.252 29.501 1.00 96.50 224 SER A O 1
ATOM 1792 N N . ASP A 1 225 ? -3.761 6.538 31.717 1.00 95.88 225 ASP A N 1
ATOM 1793 C CA . ASP A 1 225 ? -3.174 5.231 31.960 1.00 95.88 225 ASP A CA 1
ATOM 1794 C C . ASP A 1 225 ? -4.140 4.097 31.593 1.00 95.88 225 ASP A C 1
ATOM 1796 O O . ASP A 1 225 ? -3.685 3.006 31.263 1.00 95.88 225 ASP A O 1
ATOM 1800 N N . LEU A 1 226 ? -5.459 4.315 31.623 1.00 97.25 226 LEU A N 1
ATOM 1801 C CA . LEU A 1 226 ? -6.465 3.274 31.398 1.00 97.25 226 LEU A CA 1
ATOM 1802 C C . LEU A 1 226 ? -6.520 2.758 29.956 1.00 97.25 226 LEU A C 1
ATOM 1804 O O . LEU A 1 226 ? -7.011 1.647 29.752 1.00 97.25 226 LEU A O 1
ATOM 1808 N N . PHE A 1 227 ? -6.048 3.533 28.977 1.00 97.06 227 PHE A N 1
ATOM 1809 C CA . PHE A 1 227 ? -6.232 3.247 27.555 1.00 97.06 227 PHE A CA 1
ATOM 1810 C C . PHE A 1 227 ? -4.902 3.059 26.825 1.00 97.06 227 PHE A C 1
ATOM 1812 O O . PHE A 1 227 ? -3.992 3.871 26.933 1.00 97.06 227 PHE A O 1
ATOM 1819 N N . ASP A 1 228 ? -4.823 2.015 26.000 1.00 92.62 228 ASP A N 1
ATOM 1820 C CA . ASP A 1 228 ? -3.629 1.705 25.205 1.00 92.62 228 ASP A CA 1
ATOM 1821 C C . ASP A 1 228 ? -3.503 2.610 23.970 1.00 92.62 228 ASP A C 1
ATOM 1823 O O . ASP A 1 228 ? -2.422 2.768 23.400 1.00 92.62 228 ASP A O 1
ATOM 1827 N N . THR A 1 229 ? -4.629 3.090 23.438 1.00 93.75 229 THR A N 1
ATOM 1828 C CA . THR A 1 229 ? -4.676 3.819 22.163 1.00 93.75 229 THR A CA 1
ATOM 1829 C C . THR A 1 229 ? -5.955 4.640 22.056 1.00 93.75 229 THR A C 1
ATOM 1831 O O . THR A 1 229 ? -7.033 4.143 22.391 1.00 93.75 229 THR A O 1
ATOM 1834 N N . VAL A 1 230 ? -5.847 5.840 21.484 1.00 96.19 230 VAL A N 1
ATOM 1835 C CA . VAL A 1 230 ? -6.968 6.620 20.949 1.00 96.19 230 VAL A CA 1
ATOM 1836 C C . VAL A 1 230 ? -6.890 6.600 19.423 1.00 96.19 230 VAL A C 1
ATOM 1838 O O . VAL A 1 230 ? -5.831 6.833 18.844 1.00 96.19 230 VAL A O 1
ATOM 1841 N N . SER A 1 231 ? -7.990 6.274 18.742 1.00 93.12 231 SER A N 1
ATOM 1842 C CA . SER A 1 231 ? -8.013 6.189 17.281 1.00 93.12 231 SER A CA 1
ATOM 1843 C C . SER A 1 231 ? -9.255 6.820 16.669 1.00 93.12 231 SER A C 1
ATOM 1845 O O . SER A 1 231 ? -10.375 6.645 17.147 1.00 93.12 231 SER A O 1
ATOM 1847 N N . ASN A 1 232 ? -9.048 7.485 15.533 1.00 93.25 232 ASN A N 1
ATOM 1848 C CA . ASN A 1 232 ? -10.110 7.973 14.656 1.00 93.25 232 ASN A CA 1
ATOM 1849 C C . ASN A 1 232 ? -10.471 6.992 13.534 1.00 93.25 232 ASN A C 1
ATOM 1851 O O . ASN A 1 232 ? -11.207 7.332 12.613 1.00 93.25 232 ASN A O 1
ATOM 1855 N N . SER A 1 233 ? -9.917 5.781 13.562 1.00 88.38 233 SER A N 1
ATOM 1856 C CA . SER A 1 233 ? -10.139 4.755 12.548 1.00 88.38 233 SER A CA 1
ATOM 1857 C C . SER A 1 233 ? -10.564 3.448 13.193 1.00 88.38 233 SER A C 1
ATOM 1859 O O . SER A 1 233 ? -10.160 3.117 14.307 1.00 88.38 233 SER A O 1
ATOM 1861 N N . LYS A 1 234 ? -11.371 2.671 12.468 1.00 87.56 234 LYS A N 1
ATOM 1862 C CA . LYS A 1 234 ? -11.798 1.356 12.938 1.00 87.56 234 LYS A CA 1
ATOM 1863 C C . LYS A 1 234 ? -10.590 0.429 13.075 1.00 87.56 234 LYS A C 1
ATOM 1865 O O . LYS A 1 234 ? -9.846 0.223 12.121 1.00 87.56 234 LYS A O 1
ATOM 1870 N N . PHE A 1 235 ? -10.442 -0.175 14.247 1.00 86.56 235 PHE A N 1
ATOM 1871 C CA . PHE A 1 235 ? -9.426 -1.185 14.544 1.00 86.56 235 PHE A CA 1
ATOM 1872 C C . PHE A 1 235 ? -10.084 -2.475 15.028 1.00 86.56 235 PHE A C 1
ATOM 1874 O O . PHE A 1 235 ? -11.228 -2.452 15.471 1.00 86.56 235 PHE A O 1
ATOM 1881 N N . ALA A 1 236 ? -9.378 -3.603 14.965 1.00 84.75 236 ALA A N 1
ATOM 1882 C CA . ALA A 1 236 ? -9.908 -4.874 15.450 1.00 84.75 236 ALA A CA 1
ATOM 1883 C C . ALA A 1 236 ? -10.101 -4.881 16.976 1.00 84.75 236 ALA A C 1
ATOM 1885 O O . ALA A 1 236 ? -9.177 -4.561 17.725 1.00 84.75 236 ALA A O 1
ATOM 1886 N N . ALA A 1 237 ? -11.284 -5.299 17.421 1.00 90.44 237 ALA A N 1
ATOM 1887 C CA . ALA A 1 237 ? -11.650 -5.432 18.825 1.00 90.44 237 ALA A CA 1
ATOM 1888 C C . ALA A 1 237 ? -12.565 -6.647 19.024 1.00 90.44 237 ALA A C 1
ATOM 1890 O O . ALA A 1 237 ? -13.221 -7.098 18.085 1.00 90.44 237 ALA A O 1
ATOM 1891 N N . THR A 1 238 ? -12.617 -7.167 20.251 1.00 91.44 238 THR A N 1
ATOM 1892 C CA . THR A 1 238 ? -13.545 -8.236 20.639 1.00 91.44 238 THR A CA 1
ATOM 1893 C C . THR A 1 238 ? -14.981 -7.717 20.679 1.00 91.44 238 THR A C 1
ATOM 1895 O O . THR A 1 238 ? -15.894 -8.398 20.221 1.00 91.44 238 THR A O 1
ATOM 1898 N N . VAL A 1 239 ? -15.181 -6.512 21.221 1.00 92.50 239 VAL A N 1
ATOM 1899 C CA . VAL A 1 239 ? -16.485 -5.842 21.333 1.00 92.50 239 VAL A CA 1
ATOM 1900 C C . VAL A 1 239 ? -16.301 -4.340 21.113 1.00 92.50 239 VAL A C 1
ATOM 1902 O O . VAL A 1 239 ? -15.283 -3.779 21.522 1.00 92.50 239 VAL A O 1
ATOM 1905 N N . TYR A 1 240 ? -17.297 -3.706 20.489 1.00 94.75 240 TYR A N 1
ATOM 1906 C CA . TYR A 1 240 ? -17.442 -2.251 20.433 1.00 94.75 240 TYR A CA 1
ATOM 1907 C C . TYR A 1 240 ? -18.519 -1.816 21.429 1.00 94.75 240 TYR A C 1
ATOM 1909 O O . TYR A 1 240 ? -19.620 -2.369 21.420 1.00 94.75 240 TYR A O 1
ATOM 1917 N N . LEU A 1 241 ? -18.187 -0.861 22.293 1.00 96.25 241 LEU A N 1
ATOM 1918 C CA . LEU A 1 241 ? -19.091 -0.227 23.246 1.00 96.25 241 LEU A CA 1
ATOM 1919 C C . LEU A 1 241 ? -19.425 1.163 22.711 1.00 96.25 241 LEU A C 1
ATOM 1921 O O . LEU A 1 241 ? -18.545 2.014 22.651 1.00 96.25 241 LEU A O 1
ATOM 1925 N N . ASP A 1 242 ? -20.669 1.362 22.295 1.00 95.75 242 ASP A N 1
ATOM 1926 C CA . ASP A 1 242 ? -21.124 2.557 21.582 1.00 95.75 242 ASP A CA 1
ATOM 1927 C C . ASP A 1 242 ? -22.584 2.830 21.978 1.00 95.75 242 ASP A C 1
ATOM 1929 O O . ASP A 1 242 ? -23.393 1.897 21.997 1.00 95.75 242 ASP A O 1
ATOM 1933 N N . ASP A 1 243 ? -22.918 4.070 22.342 1.00 93.12 243 ASP A N 1
ATOM 1934 C CA . ASP A 1 243 ? -24.267 4.468 22.775 1.00 93.12 243 ASP A CA 1
ATOM 1935 C C . ASP A 1 243 ? -25.231 4.690 21.595 1.00 93.12 243 ASP A C 1
ATOM 1937 O O . ASP A 1 243 ? -26.448 4.758 21.782 1.00 93.12 243 ASP A O 1
ATOM 1941 N N . ARG A 1 244 ? -24.705 4.765 20.367 1.00 90.19 244 ARG A N 1
ATOM 1942 C CA . ARG A 1 244 ? -25.457 4.975 19.119 1.00 90.19 244 ARG A CA 1
ATOM 1943 C C . ARG A 1 244 ? -25.478 3.740 18.225 1.00 90.19 244 ARG A C 1
ATOM 1945 O O . ARG A 1 244 ? -26.215 3.709 17.238 1.00 90.19 244 ARG A O 1
ATOM 1952 N N . GLY A 1 245 ? -24.686 2.723 18.547 1.00 90.56 245 GLY A N 1
ATOM 1953 C CA . GLY A 1 245 ? -24.635 1.463 17.822 1.00 90.56 245 GLY A CA 1
ATOM 1954 C C . GLY A 1 245 ? -25.875 0.591 18.038 1.00 90.56 245 GLY A C 1
ATOM 1955 O O . GLY A 1 245 ? -26.354 0.401 19.154 1.00 90.56 245 GLY A O 1
ATOM 1956 N N . PHE A 1 246 ? -26.366 -0.034 16.966 1.00 90.81 246 PHE A N 1
ATOM 1957 C CA . PHE A 1 246 ? -27.313 -1.143 17.083 1.00 90.81 246 PHE A CA 1
ATOM 1958 C C . PHE A 1 246 ? -26.575 -2.475 17.180 1.00 90.81 246 PHE A C 1
ATOM 1960 O O . PHE A 1 246 ? -25.661 -2.760 16.403 1.00 90.81 246 PHE A O 1
ATOM 1967 N N . HIS A 1 247 ? -27.025 -3.347 18.086 1.00 91.25 247 HIS A N 1
ATOM 1968 C CA . HIS A 1 247 ? -26.628 -4.750 18.055 1.00 91.25 247 HIS A CA 1
ATOM 1969 C C . HIS A 1 247 ? -27.278 -5.435 16.844 1.00 91.25 247 HIS A C 1
ATOM 1971 O O . HIS A 1 247 ? -28.432 -5.881 16.899 1.00 91.25 247 HIS A O 1
ATOM 1977 N N . PHE A 1 248 ? -26.535 -5.479 15.736 1.00 92.56 248 PHE A N 1
ATOM 1978 C CA . PHE A 1 248 ? -26.975 -6.126 14.509 1.00 92.56 248 PHE A CA 1
ATOM 1979 C C . PHE A 1 248 ? -27.224 -7.616 14.751 1.00 92.56 248 PHE A C 1
ATOM 1981 O O . PHE A 1 248 ? -26.358 -8.343 15.231 1.00 92.56 248 PHE A O 1
ATOM 1988 N N . THR A 1 249 ? -28.416 -8.067 14.376 1.00 93.44 249 THR A N 1
ATOM 1989 C CA . THR A 1 249 ? -28.813 -9.483 14.425 1.00 93.44 249 THR A CA 1
ATOM 1990 C C . THR A 1 249 ? -29.412 -9.900 13.091 1.00 93.44 249 THR A C 1
ATOM 1992 O O . THR A 1 249 ? -29.036 -10.928 12.538 1.00 93.44 249 THR A O 1
ATOM 1995 N N . ASN A 1 250 ? -30.303 -9.074 12.542 1.00 95.94 250 ASN A N 1
AT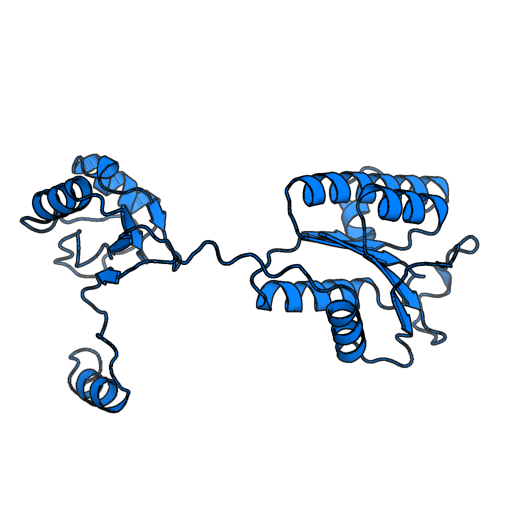OM 1996 C CA . ASN A 1 250 ? -30.816 -9.169 11.181 1.00 95.94 250 ASN A CA 1
ATOM 1997 C C . ASN A 1 250 ? -31.327 -7.795 10.710 1.00 95.94 250 ASN A C 1
ATOM 1999 O O . ASN A 1 250 ? -31.534 -6.892 11.523 1.00 95.94 250 ASN A O 1
ATOM 2003 N N . TRP A 1 251 ? -31.555 -7.660 9.403 1.00 95.88 251 TRP A N 1
ATOM 2004 C CA . TRP A 1 251 ? -32.003 -6.409 8.788 1.00 95.88 251 TRP A CA 1
ATOM 2005 C C . TRP A 1 251 ? -33.421 -5.986 9.179 1.00 95.88 251 TRP A C 1
ATOM 2007 O O . TRP A 1 251 ? -33.631 -4.798 9.388 1.00 95.88 251 TRP A O 1
ATOM 2017 N N . GLY A 1 252 ? -34.361 -6.921 9.354 1.00 95.12 252 GLY A N 1
ATOM 2018 C CA . GLY A 1 252 ? -35.735 -6.581 9.749 1.00 95.12 252 GLY A CA 1
ATOM 2019 C C . GLY A 1 252 ? -35.787 -5.871 11.104 1.00 95.12 252 GLY A C 1
ATOM 2020 O O . GLY A 1 252 ? -36.426 -4.835 11.250 1.00 95.12 252 GLY A O 1
ATOM 2021 N N . LYS A 1 253 ? -35.005 -6.347 12.082 1.00 93.88 253 LYS A N 1
ATOM 2022 C CA . LYS A 1 253 ? -34.874 -5.672 13.382 1.00 93.88 253 LYS A CA 1
ATOM 2023 C C . LYS A 1 253 ? -34.247 -4.282 13.252 1.00 93.88 253 LYS A C 1
ATOM 2025 O O . LYS A 1 253 ? -34.659 -3.364 13.955 1.00 93.88 253 LYS A O 1
ATOM 2030 N N . VAL A 1 254 ? -33.248 -4.125 12.383 1.00 93.94 254 VAL A N 1
ATOM 2031 C CA . VAL A 1 254 ? -32.626 -2.816 12.129 1.00 93.94 254 VAL A CA 1
ATOM 2032 C C . VAL A 1 254 ? -33.643 -1.852 11.528 1.00 93.94 254 VAL A C 1
ATOM 2034 O O . VAL A 1 254 ? -33.736 -0.720 11.988 1.00 93.94 254 VAL A O 1
ATOM 2037 N N . GLU A 1 255 ? -34.433 -2.298 10.554 1.00 93.25 255 GLU A N 1
ATOM 2038 C CA . GLU A 1 255 ? -35.491 -1.499 9.932 1.00 93.25 255 GLU A CA 1
ATOM 2039 C C . GLU A 1 255 ? -36.529 -1.037 10.966 1.00 93.25 255 GLU A C 1
ATOM 2041 O O . GLU A 1 255 ? -36.815 0.156 11.062 1.00 93.25 255 GLU A O 1
ATOM 2046 N N . GLU A 1 256 ? -37.003 -1.943 11.827 1.00 92.50 256 GLU A N 1
ATOM 2047 C CA . GLU A 1 256 ? -37.916 -1.604 12.925 1.00 92.50 256 GLU A CA 1
ATOM 2048 C C . GLU A 1 256 ? -37.321 -0.596 13.920 1.00 92.50 256 GLU A C 1
ATOM 2050 O O . GLU A 1 256 ? -38.035 0.265 14.440 1.00 92.50 256 GLU A O 1
ATOM 2055 N N . GLN A 1 257 ? -36.026 -0.718 14.228 1.00 92.81 257 GLN A N 1
ATOM 2056 C CA . GLN A 1 257 ? -35.328 0.192 15.137 1.00 92.81 257 GLN A CA 1
ATOM 2057 C C . GLN A 1 257 ? -35.121 1.571 14.504 1.00 92.81 257 GLN A C 1
ATOM 2059 O O . GLN A 1 257 ? -35.356 2.582 15.167 1.00 92.81 257 GLN A O 1
ATOM 2064 N N . LEU A 1 258 ? -34.738 1.626 13.225 1.00 93.38 258 LEU A N 1
ATOM 2065 C CA . LEU A 1 258 ? -34.585 2.873 12.475 1.00 93.38 258 LEU A CA 1
ATOM 2066 C C . LEU A 1 258 ? -35.913 3.622 12.365 1.00 93.38 258 LEU A C 1
ATOM 2068 O O . LEU A 1 258 ? -35.953 4.818 12.643 1.00 93.38 258 LEU A O 1
ATOM 2072 N N . ALA A 1 259 ? -37.004 2.916 12.060 1.00 92.12 259 ALA A N 1
ATOM 2073 C CA . ALA A 1 259 ? -38.344 3.492 11.941 1.00 92.12 259 ALA A CA 1
ATOM 2074 C C . ALA A 1 259 ? -38.883 4.102 13.249 1.00 92.12 259 ALA A C 1
ATOM 2076 O O . ALA A 1 259 ? -39.861 4.841 13.221 1.00 92.12 259 ALA A O 1
ATOM 2077 N N . LYS A 1 260 ? -38.275 3.792 14.400 1.00 91.69 260 LYS A N 1
ATOM 2078 C CA . LYS A 1 260 ? -38.641 4.341 15.719 1.00 91.69 260 LYS A CA 1
ATOM 2079 C C . LYS A 1 260 ? -37.622 5.348 16.248 1.00 91.69 260 LYS A C 1
ATOM 2081 O O . LYS A 1 260 ? -37.816 5.905 17.328 1.00 91.69 260 LYS A O 1
ATOM 2086 N N . HIS A 1 261 ? -36.511 5.546 15.546 1.00 92.25 261 HIS A N 1
ATOM 2087 C CA . HIS A 1 261 ? -35.413 6.354 16.047 1.00 92.25 261 HIS A CA 1
ATOM 2088 C C . HIS A 1 261 ? -35.756 7.855 15.950 1.00 92.25 261 HIS A C 1
ATOM 2090 O O . HIS A 1 261 ? -35.980 8.342 14.840 1.00 92.25 261 HIS A O 1
ATOM 2096 N N . PRO A 1 262 ? -35.704 8.636 17.050 1.00 86.81 262 PRO A N 1
ATOM 2097 C CA . PRO A 1 262 ? -36.225 10.011 17.092 1.00 86.81 262 PRO A CA 1
ATOM 2098 C C . PRO A 1 262 ? -35.646 10.989 16.060 1.00 86.81 262 PRO A C 1
ATOM 2100 O O . PRO A 1 262 ? -36.282 11.989 15.739 1.00 86.81 262 PRO A O 1
ATOM 2103 N N . LYS A 1 263 ? -34.426 10.734 15.562 1.00 85.06 263 LYS A N 1
ATOM 2104 C CA . LYS A 1 263 ? -33.778 11.554 14.519 1.00 85.06 263 LYS A CA 1
ATOM 2105 C C . LYS A 1 263 ? -34.163 11.175 13.085 1.00 85.06 263 LYS A C 1
ATOM 2107 O O . LYS A 1 263 ? -33.891 11.956 12.186 1.00 85.06 263 LYS A O 1
ATOM 2112 N N . PHE A 1 264 ? -34.714 9.983 12.867 1.00 85.62 264 PHE A N 1
ATOM 2113 C CA . PHE A 1 264 ? -35.089 9.482 11.536 1.00 85.62 264 PHE A CA 1
ATOM 2114 C C . PHE A 1 264 ? -36.606 9.473 11.319 1.00 85.62 264 PHE A C 1
ATOM 2116 O O . PHE A 1 264 ? -37.061 9.265 10.202 1.00 85.62 264 PHE A O 1
ATOM 2123 N N . THR A 1 265 ? -37.383 9.709 12.378 1.00 75.88 265 THR A N 1
ATOM 2124 C CA . THR A 1 265 ? -38.846 9.843 12.342 1.00 75.88 265 THR A CA 1
ATOM 2125 C C . THR A 1 265 ? -39.330 11.286 12.152 1.00 75.88 265 THR A C 1
ATOM 2127 O O . THR A 1 265 ? -40.527 11.528 12.297 1.00 75.88 265 THR A O 1
ATOM 2130 N N . GLN A 1 266 ? -38.421 12.239 11.912 1.00 58.41 266 GLN A N 1
ATOM 2131 C CA . GLN A 1 266 ? -38.734 13.646 11.619 1.00 58.41 266 GLN A CA 1
ATOM 2132 C C . GLN A 1 266 ? -38.802 13.896 10.117 1.00 58.41 266 GLN A C 1
ATOM 2134 O O . GLN A 1 266 ? -37.954 13.321 9.398 1.00 58.41 266 GLN A O 1
#

Secondary structure (DSSP, 8-state):
-EEEEE--TTSSHHHHHHHHHHHHHHTT--PEEEEHHHHHHHSS----SHHHHHHHHHHHHHHHHHHHHTT--EEEE-----HHHHHHHHHHH--EEEEEE--S--S-GGG--TT-----SSEEEEETTTS-HHHHHHHHHHHSPPP----TTS--SEEEEE-SBTTTB--TT----SS---SPBPTTHHHHHHHHHHTTEEEEEE-SS-HHHHHHHHHHTT-GGG-SEEESS----SEEE-SS----S-HHHHHHHHTT-TTT--